Protein AF-0000000085016293 (afdb_homodimer)

Organism: Streptococcus sanguinis (strain SK36) (NCBI:txid388919)

Foldseek 3Di:
DKDFDDLVCLVVVQVQCCQFVVDNDDSVVSSVVVVVVVPDPFKTKMFDDDPRHTFWIWIWGWDDDDPDFIAIETPDTTGHPVCPPVCRSVVRVVVVVVVCVVVPHDYYDYDDDPPPVVVVVVCVVSPDDDDDDDDDDDDDD/DKDFDDLVCLVVVQVQCCQFVVDNDDSVVSSVVVVVVVPDPFKTKMFDDDPRHTFWIWIWGWDDDDPDFIAIETDDTTGHPVCPPVCPSVVRVVVVVVVCVVVPHDYYDYDDDPPPVVVVVVCVVSPDDDDDDDDDDDDDD

Solvent-accessible surface area (backbone atoms only — not comparable to full-atom values): 15203 Å² total; per-residue (Å²): 90,76,44,73,63,52,76,86,45,32,63,49,51,36,49,42,33,33,75,63,71,67,30,84,43,53,63,66,57,26,38,54,43,47,54,58,46,70,74,39,88,52,50,48,47,37,30,34,35,56,98,90,36,66,46,29,40,35,32,30,31,67,39,78,56,68,52,53,81,43,26,29,33,50,76,46,76,39,53,42,77,94,55,55,94,70,53,55,68,58,52,48,52,52,51,50,47,55,53,38,48,76,71,65,32,51,29,37,38,36,73,38,56,66,83,43,57,69,59,52,51,51,42,48,71,74,63,30,44,77,52,76,42,29,38,29,36,38,37,74,107,90,77,44,74,63,51,77,85,45,32,63,50,51,35,49,41,33,32,76,62,72,68,30,85,44,53,62,69,58,25,38,54,43,47,54,57,46,71,73,39,89,52,50,50,47,37,29,33,35,56,96,90,35,68,47,29,38,35,33,31,31,65,39,78,56,69,51,54,83,42,26,30,34,50,76,46,75,39,53,42,76,93,55,54,94,68,55,55,69,57,51,49,53,51,51,50,47,53,54,37,47,76,73,66,32,50,30,36,38,36,74,38,57,66,84,44,57,69,60,51,54,49,40,48,72,75,63,32,44,78,51,75,42,30,37,31,35,38,38,73,106

Sequence (282 aa):
MIRKVKLRDAVAIQRLNAECLGYDFDREATEAQLKRLLESDQHLILVVEEDGQVIGYAHAVSYDCLYFPSLLNLLALAVAQDFQGQGHGRALMQALREEGKAAGYTGIRINSGISRSAAHEFYRCLGCSEKADQKRFYWGFMIRKVKLRDAVAIQRLNAECLGYDFDREATEAQLKRLLESDQHLILVVEEDGQVIGYAHAVSYDCLYFPSLLNLLALAVAQDFQGQGHGRALMQALREEGKAAGYTGIRINSGISRSAAHEFYRCLGCSEKADQKRFYWGF

Secondary structure (DSSP, 8-state):
-EEE--GGGHHHHHHHIIIII-----HHHHHHHHHHHHT-SSEEEEEEEETTEEEEEEEEEEE--SSS--EEEEEEEEE-GGGTTSSHHHHHHHHHHHHHHHTT--EEEEEEETT-HHHHHHHHHHTPEEEEEEEEEEEE-/-EEE--GGGHHHHHHHIIIII-----HHHHHHHHHHHTT-SSEEEEEEEETTEEEEEEEEEEE--SSS--EEEEEEEEE-GGGTTSSHHHHHHHHHHHHHHHTT--EEEEEEETT-HHHHHHHHHHTPEEEEEEEEEEEE-

InterPro domains:
  IPR000182 GNAT domain [PF00583] (12-127)
  IPR000182 GNAT domain [PS51186] (1-141)
  IPR016181 Acyl-CoA N-acyltransferase [SSF55729] (1-139)
  IPR050832 Bacterial Acetyltransferase [PTHR43877] (27-131)

pLDDT: mean 97.12, std 2.01, range [87.44, 98.94]

Structure (mmCIF, N/CA/C/O backbone):
data_AF-0000000085016293-model_v1
#
loop_
_entity.id
_entity.type
_entity.pdbx_description
1 polymer 'N-acetyltransferase domain-containing protein'
#
loop_
_atom_site.group_PDB
_atom_site.id
_atom_site.type_symbol
_atom_site.label_atom_id
_atom_site.label_alt_id
_atom_site.label_comp_id
_atom_site.label_asym_id
_atom_site.label_entity_id
_atom_site.label_seq_id
_atom_site.pdbx_PDB_ins_code
_atom_site.Cartn_x
_atom_site.Cartn_y
_atom_site.Cartn_z
_atom_site.occupancy
_atom_site.B_iso_or_equiv
_atom_site.auth_seq_id
_atom_site.auth_comp_id
_atom_site.auth_asym_id
_atom_site.auth_atom_id
_atom_site.pdbx_PDB_model_num
ATOM 1 N N . MET A 1 1 ? 8.344 23.188 13.164 1 95.62 1 MET A N 1
ATOM 2 C CA . MET A 1 1 ? 9.18 22.062 13.578 1 95.62 1 MET A CA 1
ATOM 3 C C . MET A 1 1 ? 8.578 20.734 13.094 1 95.62 1 MET A C 1
ATOM 5 O O . MET A 1 1 ? 7.367 20.547 13.164 1 95.62 1 MET A O 1
ATOM 9 N N . ILE A 1 2 ? 9.391 19.812 12.547 1 98.56 2 ILE A N 1
ATOM 10 C CA . ILE A 1 2 ? 8.953 18.484 12.133 1 98.56 2 ILE A CA 1
ATOM 11 C C . ILE A 1 2 ? 9.43 17.438 13.156 1 98.56 2 ILE A C 1
ATOM 13 O O . ILE A 1 2 ? 10.578 17.469 13.594 1 98.56 2 ILE A O 1
ATOM 17 N N . ARG A 1 3 ? 8.578 16.609 13.539 1 98.5 3 ARG A N 1
ATOM 18 C CA . ARG A 1 3 ? 8.883 15.562 14.508 1 98.5 3 ARG A CA 1
ATOM 19 C C . ARG A 1 3 ? 8.023 14.32 14.266 1 98.5 3 ARG A C 1
ATOM 21 O O . ARG A 1 3 ? 7.059 14.367 13.5 1 98.5 3 ARG A O 1
ATOM 28 N N . LYS A 1 4 ? 8.391 13.211 14.977 1 98.31 4 LYS A N 1
ATOM 29 C CA . LYS A 1 4 ? 7.559 12.016 14.945 1 98.31 4 LYS A CA 1
ATOM 30 C C . LYS A 1 4 ? 6.227 12.258 15.648 1 98.31 4 LYS A C 1
ATOM 32 O O . LYS A 1 4 ? 6.168 12.984 16.641 1 98.31 4 LYS A O 1
ATOM 37 N N . VAL A 1 5 ? 5.219 11.672 15.188 1 98.81 5 VAL A N 1
ATOM 38 C CA . VAL A 1 5 ? 3.869 11.781 15.734 1 98.81 5 VAL A CA 1
ATOM 39 C C . VAL A 1 5 ? 3.834 11.188 17.141 1 98.81 5 VAL A C 1
ATOM 41 O O . VAL A 1 5 ? 4.633 10.312 17.484 1 98.81 5 VAL A O 1
ATOM 44 N N . LYS A 1 6 ? 2.996 11.742 17.969 1 98.25 6 LYS A N 1
ATOM 45 C CA . LYS A 1 6 ? 2.674 11.211 19.281 1 98.25 6 LYS A CA 1
ATOM 46 C C . LYS A 1 6 ? 1.176 10.953 19.422 1 98.25 6 LYS A C 1
ATOM 48 O O . LYS A 1 6 ? 0.375 11.5 18.672 1 98.25 6 LYS A O 1
ATOM 53 N N . LEU A 1 7 ? 0.877 10.109 20.422 1 98.25 7 LEU A N 1
ATOM 54 C CA . LEU A 1 7 ? -0.527 9.758 20.594 1 98.25 7 LEU A CA 1
ATOM 55 C C . LEU A 1 7 ? -1.374 11 20.828 1 98.25 7 LEU A C 1
ATOM 57 O O . LEU A 1 7 ? -2.51 11.078 20.359 1 98.25 7 LEU A O 1
ATOM 61 N N . ARG A 1 8 ? -0.847 11.977 21.422 1 97.75 8 ARG A N 1
ATOM 62 C CA . ARG A 1 8 ? -1.585 13.195 21.734 1 97.75 8 ARG A CA 1
ATOM 63 C C . ARG A 1 8 ? -1.942 13.953 20.469 1 97.75 8 ARG A C 1
ATOM 65 O O . ARG A 1 8 ? -2.764 14.875 20.5 1 97.75 8 ARG A O 1
ATOM 72 N N . ASP A 1 9 ? -1.343 13.641 19.344 1 98.5 9 ASP A N 1
ATOM 73 C CA . ASP A 1 9 ? -1.567 14.352 18.078 1 98.5 9 ASP A CA 1
ATOM 74 C C . ASP A 1 9 ? -2.799 13.805 17.359 1 98.5 9 ASP A C 1
ATOM 76 O O . ASP A 1 9 ? -3.197 14.336 16.312 1 98.5 9 ASP A O 1
ATOM 80 N N . ALA A 1 10 ? -3.467 12.773 17.953 1 98.25 10 ALA A N 1
ATOM 81 C CA . ALA A 1 10 ? -4.57 12.094 17.281 1 98.25 10 ALA A CA 1
ATOM 82 C C . ALA A 1 10 ? -5.691 13.07 16.938 1 98.25 10 ALA A C 1
ATOM 84 O O . ALA A 1 10 ? -6.273 12.992 15.852 1 98.25 10 ALA A O 1
ATOM 85 N N . VAL A 1 11 ? -5.922 13.977 17.781 1 97.62 11 VAL A N 1
ATOM 86 C CA . VAL A 1 11 ? -7.012 14.922 17.562 1 97.62 11 VAL A CA 1
ATOM 87 C C . VAL A 1 11 ? -6.691 15.812 16.359 1 97.62 11 VAL A C 1
ATOM 89 O O . VAL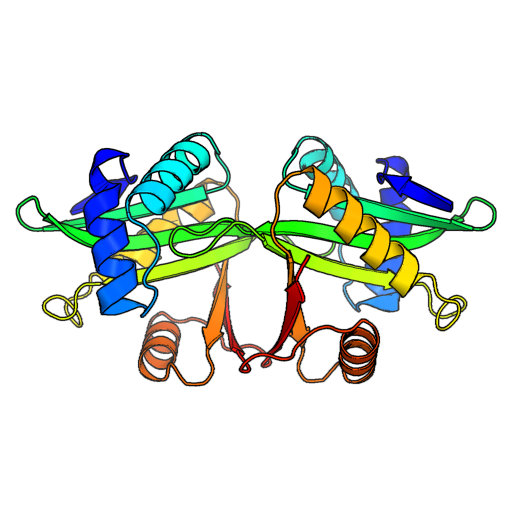 A 1 11 ? -7.551 16.047 15.508 1 97.62 11 VAL A O 1
ATOM 92 N N . ALA A 1 12 ? -5.516 16.328 16.312 1 98.19 12 ALA A N 1
ATOM 93 C CA . ALA A 1 12 ? -5.098 17.172 15.195 1 98.19 12 ALA A CA 1
ATOM 94 C C . ALA A 1 12 ? -5.105 16.391 13.883 1 98.19 12 ALA A C 1
ATOM 96 O O . ALA A 1 12 ? -5.508 16.906 12.844 1 98.19 12 ALA A O 1
ATOM 97 N N . ILE A 1 13 ? -4.672 15.125 13.922 1 98.44 13 ILE A N 1
ATOM 98 C CA . ILE A 1 13 ? -4.645 14.281 12.734 1 98.44 13 ILE A CA 1
ATOM 99 C C . ILE A 1 13 ? -6.066 14.047 12.234 1 98.44 13 ILE A C 1
ATOM 101 O O . ILE A 1 13 ? -6.332 14.164 11.031 1 98.44 13 ILE A O 1
ATOM 105 N N . GLN A 1 14 ? -6.977 13.742 13.188 1 98.25 14 GLN A N 1
ATOM 106 C CA . GLN A 1 14 ? -8.375 13.555 12.805 1 98.25 14 GLN A CA 1
ATOM 107 C C . GLN A 1 14 ? -8.938 14.805 12.141 1 98.25 14 GLN A C 1
ATOM 109 O O . GLN A 1 14 ? -9.641 14.711 11.125 1 98.25 14 GLN A O 1
ATOM 114 N N . ARG A 1 15 ? -8.656 15.93 12.664 1 97.38 15 ARG A N 1
ATOM 115 C CA . ARG A 1 15 ? -9.117 17.203 12.109 1 97.38 15 ARG A CA 1
ATOM 116 C C . ARG A 1 15 ? -8.547 17.422 10.711 1 97.38 15 ARG A C 1
ATOM 118 O O . ARG A 1 15 ? -9.273 17.781 9.789 1 97.38 15 ARG A O 1
ATOM 125 N N . LEU A 1 16 ? -7.262 17.219 10.531 1 98.12 16 LEU A N 1
ATOM 126 C CA . LEU A 1 16 ? -6.602 17.391 9.242 1 98.12 16 LEU A CA 1
ATOM 127 C C . LEU A 1 16 ? -7.191 16.438 8.203 1 98.12 16 LEU A C 1
ATOM 129 O O . LEU A 1 16 ? -7.398 16.828 7.051 1 98.12 16 LEU A O 1
ATOM 133 N N . ASN A 1 17 ? -7.418 15.141 8.625 1 97.81 17 ASN A N 1
ATOM 134 C CA . ASN A 1 17 ? -8.031 14.18 7.711 1 97.81 17 ASN A CA 1
ATOM 135 C C . ASN A 1 17 ? -9.406 14.648 7.25 1 97.81 17 ASN A C 1
ATOM 137 O O . ASN A 1 17 ? -9.734 14.547 6.066 1 97.81 17 ASN A O 1
ATOM 141 N N . ALA A 1 18 ? -10.195 15.203 8.133 1 96.56 18 ALA A N 1
ATOM 142 C CA . ALA A 1 18 ? -11.547 15.656 7.812 1 96.56 18 ALA A CA 1
ATOM 143 C C . ALA A 1 18 ? -11.516 16.906 6.938 1 96.56 18 ALA A C 1
ATOM 145 O O . ALA A 1 18 ? -12.18 16.969 5.898 1 96.56 18 ALA A O 1
ATOM 146 N N . GLU A 1 19 ? -10.719 17.859 7.258 1 95.69 19 GLU A N 1
ATOM 147 C CA . GLU A 1 19 ? -10.742 19.172 6.637 1 95.69 19 GLU A CA 1
ATOM 148 C C . GLU A 1 19 ? -9.945 19.188 5.336 1 95.69 19 GLU A C 1
ATOM 150 O O . GLU A 1 19 ? -10.305 19.891 4.391 1 95.69 19 GLU A O 1
ATOM 155 N N . CYS A 1 20 ? -8.836 18.453 5.305 1 95.44 20 CYS A N 1
ATOM 156 C CA . CYS A 1 20 ? -7.898 18.562 4.191 1 95.44 20 CYS A CA 1
ATOM 157 C C . CYS A 1 20 ? -8.055 17.406 3.219 1 95.44 20 CYS A C 1
ATOM 159 O O . CYS A 1 20 ? -7.848 17.562 2.016 1 95.44 20 CYS A O 1
ATOM 161 N N . LEU A 1 21 ? -8.422 16.203 3.73 1 94.19 21 LEU A N 1
ATOM 162 C CA . LEU A 1 21 ? -8.461 15.023 2.873 1 94.19 21 LEU A CA 1
ATOM 163 C C . LEU A 1 21 ? -9.898 14.586 2.607 1 94.19 21 LEU A C 1
ATOM 165 O O . LEU A 1 21 ? -10.148 13.797 1.694 1 94.19 21 LEU A O 1
ATOM 169 N N . GLY A 1 22 ? -10.852 15.086 3.41 1 93.12 22 GLY A N 1
ATOM 170 C CA . GLY A 1 22 ? -12.258 14.828 3.174 1 93.12 22 GLY A CA 1
ATOM 171 C C . GLY A 1 22 ? -12.742 13.539 3.814 1 93.12 22 GLY A C 1
ATOM 172 O O . GLY A 1 22 ? -13.758 12.977 3.396 1 93.12 22 GLY A O 1
ATOM 173 N N . TYR A 1 23 ? -11.969 12.992 4.77 1 92.69 23 TYR A N 1
ATOM 174 C CA . TYR A 1 23 ? -12.352 11.773 5.465 1 92.69 23 TYR A CA 1
ATOM 175 C C . TYR A 1 23 ? -12.891 12.078 6.855 1 92.69 23 TYR A C 1
ATOM 177 O O . TYR A 1 23 ? -12.211 12.727 7.66 1 92.69 23 TYR A O 1
ATOM 185 N N . ASP A 1 24 ? -14.031 11.703 7.098 1 87.44 24 ASP A N 1
ATOM 186 C CA . ASP A 1 24 ? -14.633 11.922 8.414 1 87.44 24 ASP A CA 1
ATOM 187 C C . ASP A 1 24 ? -14.547 10.656 9.266 1 87.44 24 ASP A C 1
ATOM 189 O O . ASP A 1 24 ? -15.578 10.102 9.664 1 87.44 24 ASP A O 1
ATOM 193 N N . PHE A 1 25 ? -13.414 10.281 9.609 1 88.25 25 PHE A N 1
ATOM 194 C CA . PHE A 1 25 ? -13.133 9.117 10.438 1 88.25 25 PHE A CA 1
ATOM 195 C C . PHE A 1 25 ? -13.312 9.438 11.914 1 88.25 25 PHE A C 1
ATOM 197 O O . PHE A 1 25 ? -12.969 10.531 12.359 1 88.25 25 PHE A O 1
ATOM 204 N N . ASP A 1 26 ? -13.906 8.602 12.664 1 92.62 26 ASP A N 1
ATOM 205 C CA . ASP A 1 26 ? -14.188 8.758 14.094 1 92.62 26 ASP A CA 1
ATOM 206 C C . ASP A 1 26 ? -12.914 9.055 14.875 1 92.62 26 ASP A C 1
ATOM 208 O O . ASP A 1 26 ? -11.875 8.43 14.641 1 92.62 26 ASP A O 1
ATOM 212 N N . ARG A 1 27 ? -13.078 10.016 15.789 1 94.56 27 ARG A N 1
ATOM 213 C CA . ARG A 1 27 ? -11.922 10.438 16.578 1 94.56 27 ARG A CA 1
ATOM 214 C C . ARG A 1 27 ? -11.375 9.273 17.406 1 94.56 27 ARG A C 1
ATOM 216 O O . ARG A 1 27 ? -10.156 9.094 17.484 1 94.56 27 ARG A O 1
ATOM 223 N N . GLU A 1 28 ? -12.211 8.562 18.016 1 96.56 28 GLU A N 1
ATOM 224 C CA . GLU A 1 28 ? -11.781 7.418 18.828 1 96.56 28 GLU A CA 1
ATOM 225 C C . GLU A 1 28 ? -11.117 6.355 17.953 1 96.56 28 GLU A C 1
ATOM 227 O O . GLU A 1 28 ? -10.133 5.734 18.375 1 96.56 28 GLU A O 1
ATOM 232 N N . ALA A 1 29 ? -11.625 6.133 16.812 1 96.19 29 ALA A N 1
ATOM 233 C CA . ALA A 1 29 ? -11.047 5.164 15.891 1 96.19 29 ALA A CA 1
ATOM 234 C C . ALA A 1 29 ? -9.664 5.617 15.422 1 96.19 29 ALA A C 1
ATOM 236 O O . ALA A 1 29 ? -8.742 4.809 15.328 1 96.19 29 ALA A O 1
ATOM 237 N N . THR A 1 30 ? -9.562 6.961 15.164 1 97.88 30 THR A N 1
ATOM 238 C 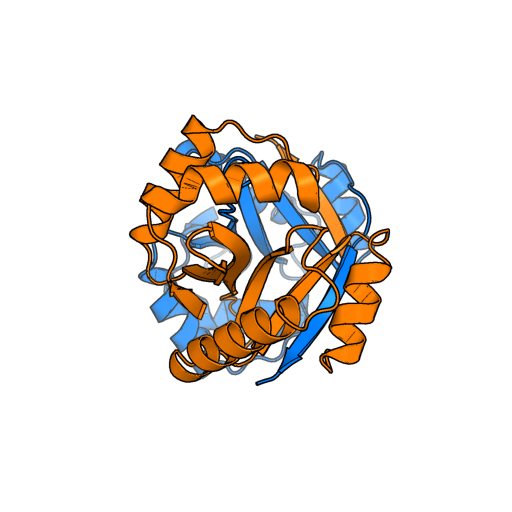CA . THR A 1 30 ? -8.273 7.516 14.773 1 97.88 30 THR A CA 1
ATOM 239 C C . THR A 1 30 ? -7.238 7.305 15.875 1 97.88 30 THR A C 1
ATOM 241 O O . THR A 1 30 ? -6.113 6.879 15.602 1 97.88 30 THR A O 1
ATOM 244 N N . GLU A 1 31 ? -7.629 7.582 17.094 1 97.94 31 GLU A N 1
ATOM 245 C CA . GLU A 1 31 ? -6.715 7.426 18.219 1 97.94 31 GLU A CA 1
ATOM 246 C C . GLU A 1 31 ? -6.316 5.965 18.406 1 97.94 31 GLU A C 1
ATOM 248 O O . GLU A 1 31 ? -5.145 5.66 18.641 1 97.94 31 GLU A O 1
ATOM 253 N N . ALA A 1 32 ? -7.266 5.078 18.312 1 97.62 32 ALA A N 1
ATOM 254 C CA . ALA A 1 32 ? -6.992 3.648 18.469 1 97.62 32 ALA A CA 1
ATOM 255 C C . ALA A 1 32 ? -6.047 3.152 17.375 1 97.62 32 ALA A C 1
ATOM 257 O O . ALA A 1 32 ? -5.121 2.385 17.656 1 97.62 32 ALA A O 1
ATOM 258 N N . GLN A 1 33 ? -6.285 3.6 16.203 1 97.81 33 GLN A N 1
ATOM 259 C CA . GLN A 1 33 ? -5.426 3.205 15.102 1 97.81 33 GLN A CA 1
ATOM 260 C C . GLN A 1 33 ? -4.016 3.756 15.273 1 97.81 33 GLN A C 1
ATOM 262 O O . GLN A 1 33 ? -3.033 3.041 15.055 1 97.81 33 GLN A O 1
ATOM 267 N N . LEU A 1 34 ? -3.924 5.031 15.648 1 98.62 34 LEU A N 1
ATOM 268 C CA . LEU A 1 34 ? -2.613 5.637 15.867 1 98.62 34 LEU A CA 1
ATOM 269 C C . LEU A 1 34 ? -1.827 4.875 16.922 1 98.62 34 LEU A C 1
ATOM 271 O O . LEU A 1 34 ? -0.63 4.625 16.75 1 98.62 34 LEU A O 1
ATOM 275 N N . LYS A 1 35 ? -2.477 4.508 17.984 1 98.12 35 LYS A N 1
ATOM 276 C CA . LYS A 1 35 ? -1.838 3.734 19.047 1 98.12 35 LYS A CA 1
ATOM 277 C C . LYS A 1 35 ? -1.239 2.441 18.5 1 98.12 35 LYS A C 1
ATOM 279 O O . LYS A 1 35 ? -0.1 2.096 18.812 1 98.12 35 LYS A O 1
ATOM 284 N N . ARG A 1 36 ? -1.973 1.751 17.719 1 96.81 36 ARG A N 1
ATOM 285 C CA . ARG A 1 36 ? -1.513 0.5 17.109 1 96.81 36 ARG A CA 1
ATOM 286 C C . ARG A 1 36 ? -0.338 0.741 16.172 1 96.81 36 ARG A C 1
ATOM 288 O O . ARG A 1 36 ? 0.649 0.004 16.203 1 96.81 36 ARG A O 1
ATOM 295 N N . LEU A 1 37 ? -0.415 1.797 15.359 1 97.75 37 LEU A N 1
ATOM 296 C CA . LEU A 1 37 ? 0.603 2.07 14.352 1 97.75 37 LEU A CA 1
ATOM 297 C C . LEU A 1 37 ? 1.914 2.496 15 1 97.75 37 LEU A C 1
ATOM 299 O O . LEU A 1 37 ? 2.992 2.244 14.461 1 97.75 37 LEU A O 1
ATOM 303 N N . LEU A 1 38 ? 1.797 3.137 16.141 1 97.5 38 LEU A N 1
ATOM 304 C CA . LEU A 1 38 ? 2.984 3.596 16.859 1 97.5 38 LEU A CA 1
ATOM 305 C C . LEU A 1 38 ? 3.803 2.416 17.359 1 97.5 38 LEU A C 1
ATOM 307 O O . LEU A 1 38 ? 4.984 2.564 17.672 1 97.5 38 LEU A O 1
ATOM 311 N N . GLU A 1 39 ? 3.203 1.254 17.422 1 94.56 39 GLU A N 1
ATOM 312 C CA . GLU A 1 39 ? 3.891 0.043 17.859 1 94.56 39 GLU A CA 1
ATOM 313 C C . GLU A 1 39 ? 4.617 -0.632 16.703 1 94.56 39 GLU A C 1
ATOM 315 O O . GLU A 1 39 ? 5.363 -1.594 16.906 1 94.56 39 GLU A O 1
ATOM 320 N N . SER A 1 40 ? 4.414 -0.169 15.57 1 92 40 SER A N 1
ATOM 321 C CA . SER A 1 40 ? 4.996 -0.758 14.367 1 92 40 SER A CA 1
ATOM 322 C C . SER A 1 40 ? 6.211 0.032 13.891 1 92 40 SER A C 1
ATOM 324 O O . SER A 1 40 ? 6.203 1.265 13.922 1 92 40 SER A O 1
ATOM 326 N N . ASP A 1 41 ? 7.234 -0.646 13.406 1 91 41 ASP A N 1
ATOM 327 C CA . ASP A 1 41 ? 8.406 0.023 12.852 1 91 41 ASP A CA 1
ATOM 328 C C . ASP A 1 41 ? 8.273 0.21 11.344 1 91 41 ASP A C 1
ATOM 330 O O . ASP A 1 41 ? 9.188 0.724 10.695 1 91 41 ASP A O 1
ATOM 334 N N . GLN A 1 42 ? 7.152 -0.12 10.82 1 94.56 42 GLN A N 1
ATOM 335 C CA . GLN A 1 42 ? 6.965 -0.083 9.375 1 94.56 42 GLN A CA 1
ATOM 336 C C . GLN A 1 42 ? 6.305 1.221 8.938 1 94.56 42 GLN A C 1
ATOM 338 O O . GLN A 1 42 ? 6.27 1.537 7.75 1 94.56 42 GLN A O 1
ATOM 343 N N . HIS A 1 43 ? 5.738 1.903 9.938 1 97.88 43 HIS A N 1
ATOM 344 C CA . HIS A 1 43 ? 5.066 3.168 9.664 1 97.88 43 HIS A CA 1
ATOM 345 C C . HIS A 1 43 ? 5.953 4.355 10.023 1 97.88 43 HIS A C 1
ATOM 347 O O . HIS A 1 43 ? 6.59 4.359 11.086 1 97.88 43 HIS A O 1
ATOM 353 N N . LEU A 1 44 ? 6.098 5.281 9.125 1 98.38 44 LEU A N 1
ATOM 354 C CA . LEU A 1 44 ? 6.699 6.59 9.367 1 98.38 44 LEU A CA 1
ATOM 355 C C . LEU A 1 44 ? 5.637 7.684 9.367 1 98.38 44 LEU A C 1
ATOM 357 O O . LEU A 1 44 ? 5.043 7.977 8.328 1 98.38 44 LEU A O 1
ATOM 361 N N . ILE A 1 45 ? 5.34 8.203 10.523 1 98.81 45 ILE A N 1
ATOM 362 C CA . ILE A 1 45 ? 4.348 9.258 10.672 1 98.81 45 ILE A CA 1
ATOM 363 C C . ILE A 1 45 ? 4.996 10.5 11.281 1 98.81 45 ILE A C 1
ATOM 365 O O . ILE A 1 45 ? 5.461 10.461 12.422 1 98.81 45 ILE A O 1
ATOM 369 N N . LEU A 1 46 ? 5.039 11.539 10.477 1 98.88 46 LEU A N 1
ATOM 370 C CA . LEU A 1 46 ? 5.648 12.797 10.883 1 98.88 46 LEU A CA 1
ATOM 371 C C . LEU A 1 46 ? 4.609 13.914 10.938 1 98.88 46 LEU A C 1
ATOM 373 O O . LEU A 1 46 ? 3.672 13.93 10.133 1 98.88 46 LEU A O 1
ATOM 377 N N . VAL A 1 47 ? 4.785 14.828 11.906 1 98.94 47 VAL A N 1
ATOM 378 C CA . VAL A 1 47 ? 3.928 16 11.984 1 98.94 47 VAL A CA 1
ATOM 379 C C . VAL A 1 47 ? 4.781 17.266 11.906 1 98.94 47 VAL A C 1
ATOM 381 O O . VAL A 1 47 ? 5.973 17.25 12.211 1 98.94 47 VAL A O 1
ATOM 384 N N . VAL A 1 48 ? 4.227 18.312 11.367 1 98.88 48 VAL A N 1
ATOM 385 C CA . VAL A 1 48 ? 4.805 19.641 11.43 1 98.88 48 VAL A CA 1
ATOM 386 C C . VAL A 1 48 ? 3.986 20.516 12.383 1 98.88 48 VAL A C 1
ATOM 388 O O . VAL A 1 48 ? 2.758 20.578 12.281 1 98.88 48 VAL A O 1
ATOM 391 N N . GLU A 1 49 ? 4.707 21.047 13.289 1 98.31 49 GLU A N 1
ATOM 392 C CA . GLU A 1 49 ? 4.09 21.859 14.336 1 98.31 49 GLU A CA 1
ATOM 393 C C . GLU A 1 49 ? 4.516 23.328 14.211 1 98.31 49 GLU A C 1
ATOM 395 O O . GLU A 1 49 ? 5.68 23.625 13.938 1 98.31 49 GLU A O 1
ATOM 400 N N . GLU A 1 50 ? 3.59 24.188 14.289 1 96.94 50 GLU A N 1
ATOM 401 C CA . GLU A 1 50 ? 3.805 25.625 14.375 1 96.94 50 GLU A CA 1
ATOM 402 C C . GLU A 1 50 ? 3.064 26.219 15.578 1 96.94 50 GLU A C 1
ATOM 404 O O . GLU A 1 50 ? 1.857 26.016 15.727 1 96.94 50 GLU A O 1
ATOM 409 N N . ASP A 1 51 ? 3.811 27 16.453 1 94.62 51 ASP A N 1
ATOM 410 C CA . ASP A 1 51 ? 3.256 27.656 17.625 1 94.62 51 ASP A CA 1
ATOM 411 C C . ASP A 1 51 ? 2.492 26.672 18.5 1 94.62 51 ASP A C 1
ATOM 413 O O . ASP A 1 51 ? 1.363 26.938 18.922 1 94.62 51 ASP A O 1
ATOM 417 N N . GLY A 1 52 ? 2.969 25.438 18.578 1 94.38 52 GLY A N 1
ATOM 418 C CA . GLY A 1 52 ? 2.43 24.422 19.469 1 94.38 52 GLY A CA 1
ATOM 419 C C . GLY A 1 52 ? 1.27 23.656 18.859 1 94.38 52 GLY A C 1
ATOM 420 O O . GLY A 1 52 ? 0.703 22.766 19.516 1 94.38 52 GLY A O 1
ATOM 421 N N . GLN A 1 53 ? 0.93 23.984 17.672 1 96.94 53 GLN A N 1
ATOM 422 C CA . GLN A 1 53 ? -0.185 23.312 17 1 96.94 53 GLN A CA 1
ATOM 423 C C . GLN A 1 53 ? 0.302 22.469 15.828 1 96.94 53 GLN A C 1
ATOM 425 O O . GLN A 1 53 ? 1.116 22.922 15.023 1 96.94 53 GLN A O 1
ATOM 430 N N . VAL A 1 54 ? -0.183 21.25 15.773 1 98.75 54 VAL A N 1
ATOM 431 C CA . VAL A 1 54 ? 0.087 20.438 14.594 1 98.75 54 VAL A CA 1
ATOM 432 C C . VAL A 1 54 ? -0.723 20.953 13.414 1 98.75 54 VAL A C 1
ATOM 434 O O . VAL A 1 54 ? -1.955 20.969 13.453 1 98.75 54 VAL A O 1
ATOM 437 N N . ILE A 1 55 ? -0.025 21.375 12.367 1 98.81 55 ILE A N 1
ATOM 438 C CA . ILE A 1 55 ? -0.708 22.031 11.258 1 98.81 55 ILE A CA 1
ATOM 439 C C . ILE A 1 55 ? -0.619 21.156 10.008 1 98.81 55 ILE A C 1
ATOM 441 O O . ILE A 1 55 ? -1.168 21.5 8.961 1 98.81 55 ILE A O 1
ATOM 445 N N . GLY A 1 56 ? 0.09 20.016 10.047 1 98.94 56 GLY A N 1
ATOM 446 C CA . GLY A 1 56 ? 0.221 19.078 8.938 1 98.94 56 GLY A CA 1
ATOM 447 C C . GLY A 1 56 ? 0.867 17.766 9.336 1 98.94 56 GLY A C 1
ATOM 448 O O . GLY A 1 56 ? 1.446 17.656 10.414 1 98.94 56 GLY A O 1
ATOM 449 N N . TYR A 1 57 ? 0.697 16.766 8.5 1 98.94 57 TYR A N 1
ATOM 450 C CA . TYR A 1 57 ? 1.364 15.492 8.758 1 98.94 57 TYR A CA 1
ATOM 451 C C . TYR A 1 57 ? 1.561 14.719 7.461 1 98.94 57 TYR A C 1
ATOM 453 O O . TYR A 1 57 ? 0.936 15.023 6.441 1 98.94 57 TYR A O 1
ATOM 461 N N . ALA A 1 58 ? 2.457 13.836 7.453 1 98.94 58 ALA A N 1
ATOM 462 C CA . ALA A 1 58 ? 2.713 12.844 6.41 1 98.94 58 ALA A CA 1
ATOM 463 C C . ALA A 1 58 ? 2.809 11.445 6.996 1 98.94 58 ALA A C 1
ATOM 465 O O . ALA A 1 58 ? 3.387 11.25 8.07 1 98.94 58 ALA A O 1
ATOM 466 N N . HIS A 1 59 ? 2.18 10.531 6.387 1 98.88 59 HIS A N 1
ATOM 467 C CA . HIS A 1 59 ? 2.166 9.133 6.789 1 98.88 59 HIS A CA 1
ATOM 468 C C . HIS A 1 59 ? 2.586 8.219 5.641 1 98.88 59 HIS A C 1
ATOM 470 O O . HIS A 1 59 ? 1.921 8.18 4.602 1 98.88 59 HIS A O 1
ATOM 476 N N . ALA A 1 60 ? 3.686 7.547 5.785 1 98.75 60 ALA A N 1
ATOM 477 C CA . ALA A 1 60 ? 4.152 6.547 4.828 1 98.75 60 ALA A CA 1
ATOM 478 C C . ALA A 1 60 ? 4.355 5.195 5.508 1 98.75 60 ALA A C 1
ATOM 480 O O . ALA A 1 60 ? 4.629 5.129 6.707 1 98.75 60 ALA A O 1
ATOM 481 N N . VAL A 1 61 ? 4.16 4.18 4.773 1 98.31 61 VAL A N 1
ATOM 482 C CA . VAL A 1 61 ? 4.344 2.822 5.273 1 98.31 61 VAL A CA 1
ATOM 483 C C . VAL A 1 61 ? 5.203 2.021 4.297 1 98.31 61 VAL A C 1
ATOM 485 O O . VAL A 1 61 ? 5.273 2.348 3.109 1 98.31 61 VAL A O 1
ATOM 488 N N . SER A 1 62 ? 5.848 1.005 4.848 1 97.38 62 SER A N 1
ATOM 489 C CA . SER A 1 62 ? 6.664 0.134 4.008 1 97.38 62 SER A CA 1
ATOM 490 C C . SER A 1 62 ? 5.836 -0.489 2.889 1 97.38 62 SER A C 1
ATOM 492 O O . SER A 1 62 ? 4.695 -0.902 3.109 1 97.38 62 SER A O 1
ATOM 494 N N . TYR A 1 63 ? 6.32 -0.46 1.738 1 97.69 63 TYR A N 1
ATOM 495 C CA . TYR A 1 63 ? 5.848 -1.181 0.562 1 97.69 63 TYR A CA 1
ATOM 496 C C . TYR A 1 63 ? 6.84 -2.256 0.142 1 97.69 63 TYR A C 1
ATOM 498 O 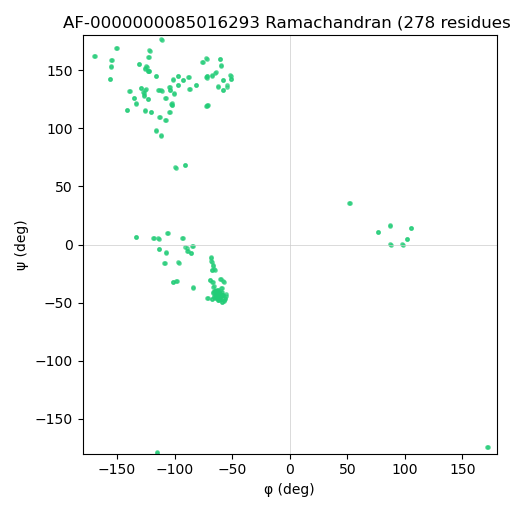O . TYR A 1 63 ? 7.766 -1.988 -0.628 1 97.69 63 TYR A O 1
ATOM 506 N N . ASP A 1 64 ? 6.605 -3.436 0.636 1 97.62 64 ASP A N 1
ATOM 507 C CA . ASP A 1 64 ? 7.5 -4.57 0.42 1 97.62 64 ASP A CA 1
ATOM 508 C C . ASP A 1 64 ? 6.832 -5.637 -0.443 1 97.62 64 ASP A C 1
ATOM 510 O O . ASP A 1 64 ? 5.883 -6.293 -0.005 1 97.62 64 ASP A O 1
ATOM 514 N N . CYS A 1 65 ? 7.309 -5.754 -1.623 1 97.38 65 CYS A N 1
ATOM 515 C CA . CYS A 1 65 ? 6.828 -6.793 -2.525 1 97.38 65 CYS A CA 1
ATOM 516 C C . CYS A 1 65 ? 7.938 -7.785 -2.855 1 97.38 65 CYS A C 1
ATOM 518 O O . CYS A 1 65 ? 9.039 -7.699 -2.301 1 97.38 65 CYS A O 1
ATOM 520 N N . LEU A 1 66 ? 7.66 -8.711 -3.654 1 98.12 66 LEU A N 1
ATOM 521 C CA . LEU A 1 66 ? 8.625 -9.766 -3.938 1 98.12 66 LEU A CA 1
ATOM 522 C C . LEU A 1 66 ? 9.227 -9.594 -5.328 1 98.12 66 LEU A C 1
ATOM 524 O O . LEU A 1 66 ? 9.898 -10.492 -5.836 1 98.12 66 LEU A O 1
ATOM 528 N N . TYR A 1 67 ? 8.977 -8.469 -5.965 1 96.81 67 TYR A N 1
ATOM 529 C CA . TYR A 1 67 ? 9.422 -8.312 -7.348 1 96.81 67 TYR A CA 1
ATOM 530 C C . TYR A 1 67 ? 10.094 -6.965 -7.559 1 96.81 67 TYR A C 1
ATOM 532 O O . TYR A 1 67 ? 10.352 -6.562 -8.695 1 96.81 67 TYR A O 1
ATOM 540 N N . PHE A 1 68 ? 10.32 -6.184 -6.477 1 94.94 68 PHE A N 1
ATOM 541 C CA . PHE A 1 68 ? 10.961 -4.875 -6.523 1 94.94 68 PHE A CA 1
ATOM 542 C C . PHE A 1 68 ? 11.609 -4.535 -5.188 1 94.94 68 PHE A C 1
ATOM 544 O O . PHE A 1 68 ? 11.203 -5.059 -4.145 1 94.94 68 PHE A O 1
ATOM 551 N N . PRO A 1 69 ? 12.688 -3.643 -5.27 1 95.81 69 PRO A N 1
ATOM 552 C CA . PRO A 1 69 ? 13.227 -3.184 -3.986 1 95.81 69 PRO A CA 1
ATOM 553 C C . PRO A 1 69 ? 12.188 -2.453 -3.137 1 95.81 69 PRO A C 1
ATOM 555 O O . PRO A 1 69 ? 11.266 -1.83 -3.678 1 95.81 69 PRO A O 1
ATOM 558 N N . SER A 1 70 ? 12.406 -2.488 -1.82 1 97.44 70 SER A N 1
ATOM 559 C CA . SER A 1 70 ? 11.445 -1.916 -0.88 1 97.44 70 SER A CA 1
ATOM 560 C C . SER A 1 70 ? 11.289 -0.415 -1.094 1 97.44 70 SER A C 1
ATOM 562 O O . SER A 1 70 ? 12.281 0.299 -1.267 1 97.44 70 SER A O 1
ATOM 564 N N . LEU A 1 71 ? 10.094 0.025 -1.073 1 98.19 71 LEU A N 1
ATOM 565 C CA . LEU A 1 71 ? 9.719 1.431 -1.161 1 98.19 71 LEU A CA 1
ATOM 566 C C . LEU A 1 71 ? 8.906 1.853 0.061 1 98.19 71 LEU A C 1
ATOM 568 O O . LEU A 1 71 ? 8.578 1.021 0.91 1 98.19 71 LEU A O 1
ATOM 572 N N . LEU A 1 72 ? 8.75 3.102 0.207 1 98.56 72 LEU A N 1
ATOM 573 C CA . LEU A 1 72 ? 7.672 3.633 1.036 1 98.56 72 LEU A CA 1
ATOM 574 C C . LEU A 1 72 ? 6.434 3.928 0.197 1 98.56 72 LEU A C 1
ATOM 576 O O . LEU A 1 72 ? 6.547 4.367 -0.95 1 98.56 72 LEU A O 1
ATOM 580 N N . ASN A 1 73 ? 5.309 3.666 0.73 1 98.69 73 ASN A N 1
ATOM 581 C CA . ASN A 1 73 ? 4.023 4.082 0.173 1 98.69 73 ASN A CA 1
ATOM 582 C C . ASN A 1 73 ? 3.428 5.254 0.949 1 98.69 73 ASN A C 1
ATOM 584 O O . ASN A 1 73 ? 3.172 5.141 2.15 1 98.69 73 ASN A O 1
ATOM 588 N N . LEU A 1 74 ? 3.332 6.406 0.29 1 98.81 74 LEU A N 1
ATOM 589 C CA . LEU A 1 74 ? 2.729 7.559 0.952 1 98.81 74 LEU A CA 1
ATOM 590 C C . LEU A 1 74 ? 1.223 7.367 1.108 1 98.81 74 LEU A C 1
ATOM 592 O O . LEU A 1 74 ? 0.503 7.234 0.116 1 98.81 74 LEU A O 1
ATOM 596 N N . LEU A 1 75 ? 0.729 7.375 2.338 1 98.31 75 LEU A N 1
ATOM 597 C CA . LEU A 1 75 ? -0.683 7.133 2.607 1 98.31 75 LEU A CA 1
ATOM 598 C C . LEU A 1 75 ? -1.436 8.445 2.793 1 98.31 75 LEU A C 1
ATOM 600 O O . LEU A 1 75 ? -2.635 8.523 2.521 1 98.31 75 LEU A O 1
ATOM 604 N N . ALA A 1 76 ? -0.731 9.414 3.307 1 98.38 76 ALA A N 1
ATOM 605 C CA . ALA A 1 76 ? -1.378 10.703 3.555 1 98.38 76 ALA A CA 1
ATOM 606 C C . ALA A 1 76 ? -0.355 11.836 3.584 1 98.38 76 ALA A C 1
ATOM 608 O O . ALA A 1 76 ? 0.757 11.656 4.09 1 98.38 76 ALA A O 1
ATOM 609 N N . LEU A 1 77 ? -0.706 12.914 3.088 1 98.62 77 LEU A N 1
ATOM 610 C CA . LEU A 1 77 ? -0.07 14.219 3.23 1 98.62 77 LEU A CA 1
ATOM 611 C C . LEU A 1 77 ? -1.115 15.32 3.344 1 98.62 77 LEU A C 1
ATOM 613 O O . LEU A 1 77 ? -1.914 15.523 2.426 1 98.62 77 LEU A O 1
ATOM 617 N N . ALA A 1 78 ? -1.117 15.945 4.461 1 98.31 78 ALA A N 1
ATOM 618 C CA . ALA A 1 78 ? -2.09 17 4.695 1 98.31 78 ALA A CA 1
ATOM 619 C C . ALA A 1 78 ? -1.452 18.188 5.422 1 98.31 78 ALA A C 1
ATOM 621 O O . ALA A 1 78 ? -0.674 18 6.359 1 98.31 78 ALA A O 1
ATOM 622 N N . VAL A 1 79 ? -1.683 19.344 4.941 1 98.56 79 VAL A N 1
ATOM 623 C CA . VAL A 1 79 ? -1.339 20.609 5.59 1 98.56 79 VAL A CA 1
ATOM 624 C C . VAL A 1 79 ? -2.576 21.5 5.676 1 98.56 79 VAL A C 1
ATOM 626 O O . VAL A 1 79 ? -3.295 21.672 4.688 1 98.56 79 VAL A O 1
ATOM 629 N N . ALA A 1 80 ? -2.83 22.016 6.84 1 98.5 80 ALA A N 1
ATOM 630 C CA . ALA A 1 80 ? -3.975 22.906 7.02 1 98.5 80 ALA A CA 1
ATOM 631 C C . ALA A 1 80 ? -3.982 24.016 5.973 1 98.5 80 ALA A C 1
ATOM 633 O O . ALA A 1 80 ? -2.932 24.578 5.637 1 98.5 80 ALA A O 1
ATOM 634 N N . GLN A 1 81 ? -5.156 24.375 5.512 1 97.12 81 GLN A N 1
ATOM 635 C CA . GLN A 1 81 ? -5.336 25.281 4.371 1 97.12 81 GLN A CA 1
ATOM 636 C C . GLN A 1 81 ? -4.609 26.594 4.594 1 97.12 81 GLN A C 1
ATOM 638 O O . GLN A 1 81 ? -3.906 27.078 3.703 1 97.12 81 GLN A O 1
ATOM 643 N 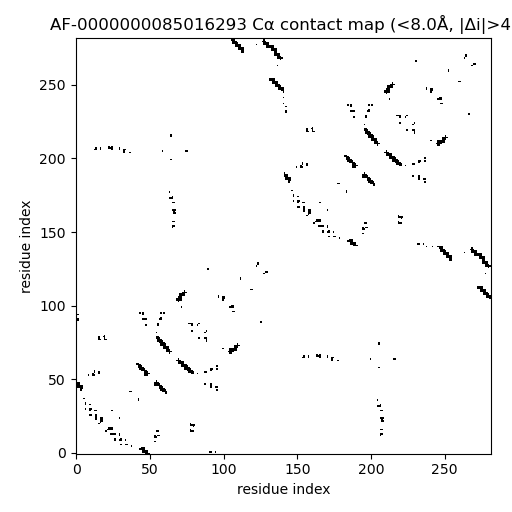N . ASP A 1 82 ? -4.699 27.156 5.746 1 96.88 82 ASP A N 1
ATOM 644 C CA . ASP A 1 82 ? -4.133 28.469 6.059 1 96.88 82 ASP A CA 1
ATOM 645 C C . ASP A 1 82 ? -2.605 28.406 6.047 1 96.88 82 ASP A C 1
ATOM 647 O O . ASP A 1 82 ? -1.945 29.453 6.039 1 96.88 82 ASP A O 1
ATOM 651 N N . PHE A 1 83 ? -2.062 27.266 5.988 1 97.69 83 PHE A N 1
ATOM 652 C CA . PHE A 1 83 ? -0.615 27.125 6.102 1 97.69 83 PHE A CA 1
ATOM 653 C C . PHE A 1 83 ? -0.03 26.516 4.828 1 97.69 83 PHE A C 1
ATOM 655 O O . PHE A 1 83 ? 1.152 26.172 4.785 1 97.69 83 PHE A O 1
ATOM 662 N N . GLN A 1 84 ? -0.834 26.328 3.818 1 96.56 84 GLN A N 1
ATOM 663 C CA . GLN A 1 84 ? -0.367 25.781 2.547 1 96.56 84 GLN A CA 1
ATOM 664 C C . GLN A 1 84 ? 0.396 26.828 1.746 1 96.56 84 GLN A C 1
ATOM 666 O O . GLN A 1 84 ? 0.278 28.031 2.014 1 96.56 84 GLN A O 1
ATOM 671 N N . GLY A 1 85 ? 1.215 26.344 0.867 1 95.69 85 GLY A N 1
ATOM 672 C CA . GLY A 1 85 ? 1.989 27.25 0.032 1 95.69 85 GLY A CA 1
ATOM 673 C C . GLY A 1 85 ? 3.162 27.875 0.761 1 95.69 85 GLY A C 1
ATOM 674 O O . GLY A 1 85 ? 3.744 28.859 0.287 1 95.69 85 GLY A O 1
ATOM 675 N N . GLN A 1 86 ? 3.453 27.375 1.913 1 97.31 86 GLN A N 1
ATOM 676 C CA . GLN A 1 86 ? 4.508 27.953 2.742 1 97.31 86 GLN A CA 1
ATOM 677 C C . GLN A 1 86 ? 5.676 26.984 2.895 1 97.31 86 GLN A C 1
ATOM 679 O O . GLN A 1 86 ? 6.578 27.203 3.705 1 97.31 86 GLN A O 1
ATOM 684 N N . GLY A 1 87 ? 5.648 25.828 2.209 1 97.88 87 GLY A N 1
ATOM 685 C CA . GLY A 1 87 ? 6.773 24.922 2.174 1 97.88 87 GLY A CA 1
ATOM 686 C C . GLY A 1 87 ? 6.637 23.766 3.156 1 97.88 87 GLY A C 1
ATOM 687 O O . GLY A 1 87 ? 7.496 22.875 3.205 1 97.88 87 GLY A O 1
ATOM 688 N N . HIS A 1 88 ? 5.562 23.688 3.93 1 98.5 88 HIS A N 1
ATOM 689 C CA . HIS A 1 88 ? 5.395 22.672 4.957 1 98.5 88 HIS A CA 1
ATOM 690 C C . HIS A 1 88 ? 5.266 21.281 4.336 1 98.5 88 HIS A C 1
ATOM 692 O O . HIS A 1 88 ? 5.832 20.312 4.844 1 98.5 88 HIS A O 1
ATOM 698 N N . GLY A 1 89 ? 4.508 21.219 3.225 1 98.5 89 GLY A N 1
ATOM 699 C CA . GLY A 1 89 ? 4.387 19.953 2.531 1 98.5 89 GLY A CA 1
ATOM 700 C C . GLY A 1 89 ? 5.719 19.406 2.037 1 98.5 89 GLY A C 1
ATOM 701 O O . GLY A 1 89 ? 6.023 18.234 2.227 1 98.5 89 GLY A O 1
ATOM 702 N N . ARG A 1 90 ? 6.496 20.281 1.488 1 98.56 90 ARG A N 1
ATOM 703 C CA . ARG A 1 90 ? 7.82 19.906 1.002 1 98.56 90 ARG A CA 1
ATOM 704 C C . ARG A 1 90 ? 8.719 19.453 2.148 1 98.56 90 ARG A C 1
ATOM 706 O O . ARG A 1 90 ? 9.445 18.469 2.02 1 98.56 90 ARG A O 1
ATOM 713 N N . ALA A 1 91 ? 8.641 20.172 3.203 1 98.75 91 ALA A N 1
ATOM 714 C CA . ALA A 1 91 ? 9.469 19.844 4.363 1 98.75 91 ALA A CA 1
ATOM 715 C C . ALA A 1 91 ? 9.102 18.469 4.914 1 98.75 91 ALA A C 1
ATOM 717 O O . ALA A 1 91 ? 9.984 17.688 5.273 1 98.75 91 ALA A O 1
ATOM 718 N N . LEU A 1 92 ? 7.84 18.156 5.012 1 98.88 92 LEU A N 1
ATOM 719 C CA . LEU A 1 92 ? 7.375 16.859 5.473 1 98.88 92 LEU A CA 1
ATOM 720 C C . LEU A 1 92 ? 7.867 15.75 4.547 1 98.88 92 LEU A C 1
ATOM 722 O O . LEU A 1 92 ? 8.391 14.734 5.016 1 98.88 92 LEU A O 1
ATOM 726 N N . MET A 1 93 ? 7.734 15.961 3.24 1 98.88 93 MET A N 1
ATOM 727 C CA . MET A 1 93 ? 8.156 14.969 2.26 1 98.88 93 MET A CA 1
ATOM 728 C C . MET A 1 93 ? 9.664 14.75 2.311 1 98.88 93 MET A C 1
ATOM 730 O O . MET A 1 93 ? 10.141 13.617 2.217 1 98.88 93 MET A O 1
ATOM 734 N N . GLN A 1 94 ? 10.414 15.82 2.475 1 98.75 94 GLN A N 1
ATOM 735 C CA . GLN A 1 94 ? 11.867 15.711 2.592 1 98.75 94 GLN A CA 1
ATOM 736 C C . GLN A 1 94 ? 12.258 14.93 3.842 1 98.75 94 GLN A C 1
ATOM 738 O O . GLN A 1 94 ? 13.195 14.125 3.811 1 98.75 94 GLN A O 1
ATOM 743 N N . ALA A 1 95 ? 11.578 15.18 4.898 1 98.81 95 ALA A N 1
ATOM 744 C CA . ALA A 1 95 ? 11.844 14.438 6.125 1 98.81 95 ALA A CA 1
ATOM 745 C C . ALA A 1 95 ? 11.547 12.953 5.941 1 98.81 95 ALA A C 1
ATOM 747 O O . ALA A 1 95 ? 12.312 12.102 6.402 1 98.81 95 ALA A O 1
ATOM 748 N N . LEU A 1 96 ? 10.438 12.594 5.262 1 98.75 96 LEU A N 1
ATOM 749 C CA . LEU A 1 96 ? 10.133 11.203 4.953 1 98.75 96 LEU A CA 1
ATOM 750 C C . LEU A 1 96 ? 11.25 10.57 4.125 1 98.75 96 LEU A C 1
ATOM 752 O O . LEU A 1 96 ? 11.641 9.43 4.367 1 98.75 96 LEU A O 1
ATOM 756 N N . ARG A 1 97 ? 11.688 11.328 3.184 1 98.56 97 ARG A N 1
ATOM 757 C CA . ARG A 1 97 ? 12.773 10.852 2.336 1 98.56 97 ARG A CA 1
ATOM 758 C C . ARG A 1 97 ? 14.016 10.523 3.164 1 98.56 97 ARG A C 1
ATOM 760 O O . ARG A 1 97 ? 14.617 9.461 3 1 98.56 97 ARG A O 1
ATOM 767 N N . GLU A 1 98 ? 14.414 11.398 3.988 1 98.56 98 GLU A N 1
ATOM 768 C CA . GLU A 1 98 ? 15.609 11.211 4.805 1 98.56 98 GLU A CA 1
ATOM 769 C C . GLU A 1 98 ? 15.469 9.992 5.719 1 98.56 98 GLU A C 1
ATOM 771 O O . GLU A 1 98 ? 16.375 9.164 5.797 1 98.56 98 GLU A O 1
ATOM 776 N N . GLU A 1 99 ? 14.352 9.898 6.359 1 98.06 99 GLU A N 1
ATOM 777 C CA . GLU A 1 99 ? 14.109 8.75 7.23 1 98.06 99 GLU A CA 1
ATOM 778 C C . GLU A 1 99 ? 14.07 7.453 6.434 1 98.06 99 GLU A C 1
ATOM 780 O O . GLU A 1 99 ? 14.594 6.43 6.871 1 98.06 99 GLU A O 1
ATOM 785 N N . GLY A 1 100 ? 13.336 7.473 5.293 1 98.12 100 GLY A N 1
ATOM 786 C CA . GLY A 1 100 ? 13.242 6.297 4.438 1 98.12 100 GLY A CA 1
ATOM 787 C C . GLY A 1 100 ? 14.594 5.828 3.928 1 98.12 100 GLY A C 1
ATOM 788 O O . GLY A 1 100 ? 14.891 4.633 3.963 1 98.12 100 GLY A O 1
ATOM 789 N N . LYS A 1 101 ? 15.375 6.805 3.529 1 98 101 LYS A N 1
ATOM 790 C CA . LYS A 1 101 ? 16.719 6.484 3.055 1 98 101 LYS A CA 1
ATOM 791 C C . LYS A 1 101 ? 17.547 5.832 4.156 1 98 101 LYS A C 1
ATOM 793 O O . LYS A 1 101 ? 18.219 4.824 3.918 1 98 101 LYS A O 1
ATOM 798 N N . ALA A 1 102 ? 17.5 6.41 5.273 1 97.81 102 ALA A N 1
ATOM 799 C CA . ALA A 1 102 ? 18.25 5.887 6.414 1 97.81 102 ALA A CA 1
ATOM 800 C C . ALA A 1 102 ? 17.797 4.469 6.754 1 97.81 102 ALA A C 1
ATOM 802 O O . ALA A 1 102 ? 18.594 3.662 7.238 1 97.81 102 ALA A O 1
ATOM 803 N N . ALA A 1 103 ? 16.547 4.156 6.488 1 96.69 103 ALA A N 1
ATOM 804 C CA . ALA A 1 103 ? 15.992 2.848 6.812 1 96.69 103 ALA A CA 1
ATOM 805 C C . ALA A 1 103 ? 16.203 1.859 5.672 1 96.69 103 ALA A C 1
ATOM 807 O O . ALA A 1 103 ? 15.812 0.696 5.766 1 96.69 103 ALA A O 1
ATOM 808 N N . GLY A 1 104 ? 16.734 2.318 4.531 1 96.69 104 GLY A N 1
ATOM 809 C CA . GLY A 1 104 ? 17.125 1.402 3.473 1 96.69 104 GLY A CA 1
ATOM 810 C C . GLY A 1 104 ? 16.125 1.347 2.334 1 96.69 104 GLY A C 1
ATOM 811 O O . GLY A 1 104 ? 16.266 0.535 1.416 1 96.69 104 GLY A O 1
ATOM 812 N N . TYR A 1 105 ? 15.094 2.164 2.357 1 98 105 TYR A N 1
ATOM 813 C CA . TYR A 1 105 ? 14.141 2.223 1.251 1 98 105 TYR A CA 1
ATOM 814 C C . TYR A 1 105 ? 14.758 2.922 0.043 1 98 105 TYR A C 1
ATOM 816 O O . TYR A 1 105 ? 15.734 3.662 0.176 1 98 105 TYR A O 1
ATOM 824 N N . THR A 1 106 ? 14.156 2.664 -1.093 1 98.06 106 THR A N 1
ATOM 825 C CA . THR A 1 106 ? 14.773 3.16 -2.314 1 98.06 106 THR A CA 1
ATOM 826 C C . THR A 1 106 ? 13.977 4.324 -2.896 1 98.06 106 THR A C 1
ATOM 828 O O . THR A 1 106 ? 14.414 4.957 -3.861 1 98.06 106 THR A O 1
ATOM 831 N N . GLY A 1 107 ? 12.82 4.633 -2.365 1 98.5 107 GLY A N 1
ATOM 832 C CA . GLY A 1 107 ? 11.984 5.727 -2.83 1 98.5 107 GLY A CA 1
ATOM 833 C C . GLY A 1 107 ? 10.617 5.75 -2.174 1 98.5 107 GLY A C 1
ATOM 834 O O . GLY A 1 107 ? 10.367 5.012 -1.219 1 98.5 107 GLY A O 1
ATOM 835 N N . ILE A 1 108 ? 9.828 6.617 -2.643 1 98.81 108 ILE A N 1
ATOM 836 C CA . ILE A 1 108 ? 8.438 6.75 -2.203 1 98.81 108 ILE A CA 1
ATOM 837 C C . ILE A 1 108 ? 7.504 6.629 -3.402 1 98.81 108 ILE A C 1
ATOM 839 O O . ILE A 1 108 ? 7.688 7.312 -4.41 1 98.81 108 ILE A O 1
ATOM 843 N N . ARG A 1 109 ? 6.566 5.703 -3.299 1 98.56 109 ARG A N 1
ATOM 844 C CA . ARG A 1 109 ? 5.477 5.652 -4.27 1 98.56 109 ARG A CA 1
ATOM 845 C C . ARG A 1 109 ? 4.234 6.363 -3.736 1 98.56 109 ARG A C 1
ATOM 847 O O . ARG A 1 109 ? 3.986 6.367 -2.527 1 98.56 109 ARG A O 1
ATOM 854 N N . ILE A 1 110 ? 3.527 6.988 -4.645 1 98.38 110 ILE A N 1
ATOM 855 C CA . ILE A 1 110 ? 2.354 7.789 -4.316 1 98.38 110 ILE A CA 1
ATOM 856 C C . ILE A 1 110 ? 1.207 7.441 -5.262 1 98.38 110 ILE A C 1
ATOM 858 O O . ILE A 1 110 ? 1.379 7.445 -6.484 1 98.38 110 ILE A O 1
ATOM 862 N N . ASN A 1 111 ? 0.131 7.02 -4.762 1 97.19 111 ASN A N 1
ATOM 863 C CA . ASN A 1 111 ? -1.127 6.934 -5.496 1 97.19 111 ASN A CA 1
ATOM 864 C C . ASN A 1 111 ? -2.066 8.078 -5.137 1 97.19 111 ASN A C 1
ATOM 866 O O . ASN A 1 111 ? -2.393 8.273 -3.963 1 97.19 111 ASN A O 1
ATOM 870 N N . SER A 1 112 ? -2.422 8.844 -6.066 1 96.56 112 SER A N 1
ATOM 871 C CA . SER A 1 112 ? -3.256 10.023 -5.875 1 96.56 112 SER A CA 1
ATOM 872 C C . SER A 1 112 ? -4.488 9.984 -6.773 1 96.56 112 SER A C 1
ATOM 874 O O . SER A 1 112 ? -4.395 9.625 -7.949 1 96.56 112 SER A O 1
ATOM 876 N N . GLY A 1 113 ? -5.652 10.281 -6.188 1 95.12 113 GLY A N 1
ATOM 877 C CA . GLY A 1 113 ? -6.859 10.328 -6.996 1 95.12 113 GLY A CA 1
ATOM 878 C C . GLY A 1 113 ? -6.723 11.211 -8.227 1 95.12 113 GLY A C 1
ATOM 879 O O . GLY A 1 113 ? -6.102 12.273 -8.172 1 95.12 113 GLY A O 1
ATOM 880 N N . ILE A 1 114 ? -7.371 10.828 -9.305 1 94.25 114 ILE A N 1
ATOM 881 C CA . ILE A 1 114 ? -7.176 11.469 -10.602 1 94.25 114 ILE A CA 1
ATOM 882 C C . ILE A 1 114 ? -7.676 12.914 -10.539 1 94.25 114 ILE A C 1
ATOM 884 O O . ILE A 1 114 ? -7.242 13.758 -11.328 1 94.25 114 ILE A O 1
ATOM 888 N N . SER A 1 115 ? -8.539 13.266 -9.609 1 93.75 115 SER A N 1
ATOM 889 C CA . SER A 1 115 ? -9.148 14.586 -9.547 1 93.75 115 SER A CA 1
ATOM 890 C C . SER A 1 115 ? -8.32 15.539 -8.688 1 93.75 115 SER A C 1
ATOM 892 O O . SER A 1 115 ? -8.625 16.734 -8.594 1 93.75 115 SER A O 1
ATOM 894 N N . ARG A 1 116 ? -7.238 15.062 -8.102 1 94 116 ARG A N 1
ATOM 895 C CA . ARG A 1 116 ? -6.445 15.852 -7.172 1 94 116 ARG A CA 1
ATOM 896 C C . ARG A 1 116 ? -5.332 16.609 -7.898 1 94 116 ARG A C 1
ATOM 898 O O . ARG A 1 116 ? -4.152 16.391 -7.621 1 94 116 ARG A O 1
ATOM 905 N N . SER A 1 117 ? -5.75 17.578 -8.703 1 95.31 117 SER A N 1
ATOM 906 C CA . SER A 1 117 ? -4.836 18.281 -9.602 1 95.31 117 SER A CA 1
ATOM 907 C C . SER A 1 117 ? -3.777 19.047 -8.82 1 95.31 117 SER A C 1
ATOM 909 O O . SER A 1 117 ? -2.611 19.094 -9.219 1 95.31 117 SER A O 1
ATOM 911 N N . ALA A 1 118 ? -4.172 19.672 -7.738 1 94.81 118 ALA A N 1
ATOM 912 C CA . ALA A 1 118 ? -3.219 20.438 -6.938 1 94.81 118 ALA A CA 1
ATOM 913 C C . ALA A 1 118 ? -2.143 19.531 -6.352 1 94.81 118 ALA A C 1
ATOM 915 O O . ALA A 1 118 ? -0.964 19.891 -6.32 1 94.81 118 ALA A O 1
ATOM 916 N N . ALA A 1 119 ? -2.525 18.344 -5.855 1 96 119 ALA A N 1
ATOM 917 C CA . ALA A 1 119 ? -1.565 17.375 -5.34 1 96 119 ALA A CA 1
ATOM 918 C C . ALA A 1 119 ? -0.598 16.922 -6.434 1 96 119 ALA A C 1
ATOM 920 O O . ALA A 1 119 ? 0.606 16.812 -6.191 1 96 119 ALA A O 1
ATOM 921 N N . HIS A 1 120 ? -1.13 16.703 -7.664 1 97.88 120 HIS A N 1
ATOM 922 C CA . HIS A 1 120 ? -0.298 16.266 -8.781 1 97.88 120 HIS A CA 1
ATOM 923 C C . HIS A 1 120 ? 0.782 17.297 -9.094 1 97.88 120 HIS A C 1
ATOM 925 O O . HIS A 1 120 ? 1.95 16.953 -9.273 1 97.88 120 HIS A O 1
ATOM 931 N N . GLU A 1 121 ? 0.356 18.531 -9.156 1 97.19 121 GLU A N 1
ATOM 932 C CA . GLU A 1 121 ? 1.313 19.609 -9.406 1 97.19 121 GLU A CA 1
ATOM 933 C C . GLU A 1 121 ? 2.371 19.672 -8.305 1 97.19 121 GLU A C 1
ATOM 935 O O . GLU A 1 121 ? 3.557 19.859 -8.586 1 97.19 121 GLU A O 1
ATOM 940 N N . PHE A 1 122 ? 1.947 19.531 -7.113 1 98 122 PHE A N 1
ATOM 941 C CA . PHE A 1 122 ? 2.857 19.516 -5.977 1 98 122 PHE A CA 1
ATOM 942 C C . PHE A 1 122 ? 3.91 18.422 -6.145 1 98 122 PHE A C 1
ATOM 944 O O . PHE A 1 122 ? 5.105 18.688 -5.988 1 98 122 PHE A O 1
ATOM 951 N N . TYR A 1 123 ? 3.514 17.172 -6.496 1 98.38 123 TYR A N 1
ATOM 952 C CA . TYR A 1 123 ? 4.441 16.062 -6.641 1 98.38 123 TYR A CA 1
ATOM 953 C C . TYR A 1 123 ? 5.379 16.281 -7.82 1 98.38 123 TYR A C 1
ATOM 955 O O . TYR A 1 123 ? 6.559 15.93 -7.758 1 98.38 123 TYR A O 1
ATOM 963 N N . ARG A 1 124 ? 4.855 16.875 -8.875 1 97.31 124 ARG A N 1
ATOM 964 C CA . ARG A 1 124 ? 5.703 17.219 -10.016 1 97.31 124 ARG A CA 1
ATOM 965 C C . ARG A 1 124 ? 6.789 18.203 -9.609 1 97.31 124 ARG A C 1
ATOM 967 O O . ARG A 1 124 ? 7.961 18.031 -9.953 1 97.31 124 ARG A O 1
ATOM 974 N N . CYS A 1 125 ? 6.383 19.188 -8.852 1 97.25 125 CYS A N 1
ATOM 975 C CA . CYS A 1 125 ? 7.316 20.219 -8.406 1 97.25 125 CYS A CA 1
ATOM 976 C C . CYS A 1 125 ? 8.352 19.641 -7.453 1 97.25 125 CYS A C 1
ATOM 978 O O . CYS A 1 125 ? 9.492 20.109 -7.398 1 97.25 125 CYS A O 1
ATOM 980 N N . LEU A 1 126 ? 7.977 18.672 -6.699 1 97.38 126 LEU A N 1
ATOM 981 C CA . LEU A 1 126 ? 8.875 17.984 -5.777 1 97.38 126 LEU A CA 1
ATOM 982 C C . LEU A 1 126 ? 9.938 17.188 -6.543 1 97.38 126 LEU A C 1
ATOM 984 O O . LEU A 1 126 ? 10.961 16.812 -5.98 1 97.38 126 LEU A O 1
ATOM 988 N N . GLY A 1 127 ? 9.641 16.844 -7.832 1 97.56 127 GLY A N 1
ATOM 989 C CA . GLY A 1 127 ? 10.57 16.109 -8.664 1 97.56 127 GLY A CA 1
ATOM 990 C C . GLY A 1 127 ? 10.18 14.656 -8.844 1 97.56 127 GLY A C 1
ATOM 991 O O . GLY A 1 127 ? 10.992 13.844 -9.289 1 97.56 127 GLY A O 1
ATOM 992 N N . CYS A 1 128 ? 8.961 14.359 -8.484 1 98.25 128 CYS A N 1
ATOM 993 C CA . CYS A 1 128 ? 8.477 12.992 -8.695 1 98.25 128 CYS A CA 1
ATOM 994 C C . CYS A 1 128 ? 8.242 12.719 -10.172 1 98.25 128 CYS A C 1
ATOM 996 O O . CYS A 1 128 ? 7.82 13.602 -10.914 1 98.25 128 CYS A O 1
ATOM 998 N N . SER A 1 129 ? 8.516 11.508 -10.539 1 97.88 129 SER A N 1
ATOM 999 C CA . SER A 1 129 ? 8.133 11.078 -11.875 1 97.88 129 SER A CA 1
ATOM 1000 C C . SER A 1 129 ? 6.711 10.531 -11.898 1 97.88 129 SER A C 1
ATOM 1002 O O . SER A 1 129 ? 6.27 9.898 -10.938 1 97.88 129 SER A O 1
ATOM 1004 N N . GLU A 1 130 ? 6.051 10.805 -12.984 1 96.06 130 GLU A N 1
ATOM 1005 C CA . GLU A 1 130 ? 4.73 10.219 -13.203 1 96.06 130 GLU A CA 1
ATOM 1006 C C . GLU A 1 130 ? 4.844 8.852 -13.875 1 96.06 130 GLU A C 1
ATOM 1008 O O . GLU A 1 130 ? 5.641 8.672 -14.797 1 96.06 130 GLU A O 1
ATOM 1013 N N . LYS A 1 131 ? 4.113 7.941 -13.336 1 94.31 131 LYS A N 1
ATOM 1014 C CA . LYS A 1 131 ? 4.043 6.609 -13.93 1 94.31 131 LYS A CA 1
ATOM 1015 C C . LYS A 1 131 ? 2.662 6.34 -14.516 1 94.31 131 LYS A C 1
ATOM 1017 O O . LYS A 1 131 ? 1.782 7.203 -14.469 1 94.31 131 LYS A O 1
ATOM 1022 N N . ALA A 1 132 ? 2.537 5.195 -15.133 1 91.69 132 ALA A N 1
ATOM 1023 C CA . ALA A 1 132 ? 1.268 4.855 -15.773 1 91.69 132 ALA A CA 1
ATOM 1024 C C . ALA A 1 132 ? 0.123 4.883 -14.766 1 91.69 132 ALA A C 1
ATOM 1026 O O . ALA A 1 132 ? 0.287 4.465 -13.617 1 91.69 132 ALA A O 1
ATOM 1027 N N . ASP A 1 133 ? -0.986 5.352 -15.219 1 94.19 133 ASP A N 1
ATOM 1028 C CA . ASP A 1 133 ? -2.174 5.41 -14.375 1 94.19 133 ASP A CA 1
ATOM 1029 C C . ASP A 1 133 ? -2.584 4.016 -13.906 1 94.19 133 ASP A C 1
ATOM 1031 O O . ASP A 1 133 ? -2.219 3.016 -14.523 1 94.19 133 ASP A O 1
ATOM 1035 N N . GLN A 1 134 ? -3.34 4.039 -12.844 1 96.12 134 GLN A N 1
ATOM 1036 C CA . GLN A 1 134 ? -3.85 2.795 -12.281 1 96.12 134 GLN A CA 1
ATOM 1037 C C . GLN A 1 134 ? -5.367 2.834 -12.148 1 96.12 134 GLN A C 1
ATOM 1039 O O . GLN A 1 134 ? -5.965 3.91 -12.094 1 96.12 134 GLN A O 1
ATOM 1044 N N . LYS A 1 135 ? -5.988 1.701 -12.227 1 96.75 135 LYS A N 1
ATOM 1045 C CA . LYS A 1 135 ? -7.379 1.488 -11.844 1 96.75 135 LYS A CA 1
ATOM 1046 C C . LYS A 1 135 ? -7.484 0.926 -10.43 1 96.75 135 LYS A C 1
ATOM 1048 O O . LYS A 1 135 ? -6.703 0.05 -10.047 1 96.75 135 LYS A O 1
ATOM 1053 N N . ARG A 1 136 ? -8.43 1.474 -9.703 1 97.62 136 ARG A N 1
ATOM 1054 C CA . ARG A 1 136 ? -8.594 1.025 -8.32 1 97.62 136 ARG A CA 1
ATOM 1055 C C . ARG A 1 136 ? -9.812 0.122 -8.18 1 97.62 136 ARG A C 1
ATOM 1057 O O . ARG A 1 136 ? -10.867 0.402 -8.75 1 97.62 136 ARG A O 1
ATOM 1064 N N . PHE A 1 137 ? -9.656 -1.008 -7.441 1 98.31 137 PHE A N 1
ATOM 1065 C CA . PHE A 1 137 ? -10.742 -1.921 -7.098 1 98.31 137 PHE A CA 1
ATOM 1066 C C . PHE A 1 137 ? -10.828 -2.115 -5.59 1 98.31 137 PHE A C 1
ATOM 1068 O O . PHE A 1 137 ? -9.844 -1.928 -4.875 1 98.31 137 PHE A O 1
ATOM 1075 N N . TYR A 1 138 ? -11.953 -2.418 -5.129 1 98.19 138 TYR A N 1
ATOM 1076 C CA . TYR A 1 138 ? -12.219 -2.697 -3.721 1 98.19 138 TYR A CA 1
ATOM 1077 C C . TYR A 1 138 ? -13.102 -3.932 -3.568 1 98.19 138 TYR A C 1
ATOM 1079 O O . TYR A 1 138 ? -14.125 -4.059 -4.242 1 98.19 138 TYR A O 1
ATOM 1087 N N . TRP A 1 139 ? -12.672 -4.852 -2.814 1 98.44 139 TRP A N 1
ATOM 1088 C CA . TRP A 1 139 ? -13.43 -6.051 -2.471 1 98.44 139 TRP A CA 1
ATOM 1089 C C . TRP A 1 139 ? -13.727 -6.098 -0.977 1 98.44 139 TRP A C 1
ATOM 1091 O O . TRP A 1 139 ? -12.883 -6.512 -0.18 1 98.44 139 TRP A O 1
ATOM 1101 N N . GLY A 1 140 ? -14.914 -5.688 -0.597 1 96.94 140 GLY A N 1
ATOM 1102 C CA . GLY A 1 140 ? -15.32 -5.664 0.799 1 96.94 140 GLY A CA 1
ATOM 1103 C C . GLY A 1 140 ? -15.578 -7.043 1.37 1 96.94 140 GLY A C 1
ATOM 1104 O O . GLY A 1 140 ? -16 -7.949 0.651 1 96.94 140 GLY A O 1
ATOM 1105 N N . PHE A 1 141 ? -15.203 -7.125 2.6 1 95.94 141 PHE A N 1
ATOM 1106 C CA . PHE A 1 141 ? -15.508 -8.375 3.285 1 95.94 141 PHE A CA 1
ATOM 1107 C C . PHE A 1 141 ? -16.938 -8.375 3.807 1 95.94 141 PHE A C 1
ATOM 1109 O O . PHE A 1 141 ? -17.469 -7.324 4.156 1 95.94 141 PHE A O 1
ATOM 1116 N N . MET B 1 1 ? -3.844 -27.281 -4.16 1 95.62 1 MET B N 1
ATOM 1117 C CA . MET B 1 1 ? -3.846 -26.984 -2.732 1 95.62 1 MET B CA 1
ATOM 1118 C C . MET B 1 1 ? -3.354 -25.562 -2.469 1 95.62 1 MET B C 1
ATOM 1120 O O . MET B 1 1 ? -2.393 -25.109 -3.092 1 95.62 1 MET B O 1
ATOM 1124 N N . ILE B 1 2 ? -4.012 -24.797 -1.585 1 98.5 2 ILE B N 1
ATOM 1125 C CA . ILE B 1 2 ? -3.586 -23.469 -1.18 1 98.5 2 ILE B CA 1
ATOM 1126 C C . ILE B 1 2 ? -2.973 -23.531 0.218 1 98.5 2 ILE B C 1
ATOM 1128 O O . ILE B 1 2 ? -3.525 -24.156 1.119 1 98.5 2 ILE B O 1
ATOM 1132 N N . ARG B 1 3 ? -1.869 -22.922 0.376 1 98.44 3 ARG B N 1
ATOM 1133 C CA . ARG B 1 3 ? -1.165 -22.891 1.654 1 98.44 3 ARG B CA 1
ATOM 1134 C C . ARG B 1 3 ? -0.352 -21.609 1.799 1 98.44 3 ARG B C 1
ATOM 1136 O O . ARG B 1 3 ? -0.16 -20.875 0.827 1 98.44 3 ARG B O 1
ATOM 1143 N N . LYS B 1 4 ? 0.154 -21.391 3.051 1 98.31 4 LYS B N 1
ATOM 1144 C CA . LYS B 1 4 ? 1.076 -20.281 3.273 1 98.31 4 LYS B CA 1
ATOM 1145 C C . LYS B 1 4 ? 2.406 -20.516 2.562 1 98.31 4 LYS B C 1
ATOM 1147 O O . LYS B 1 4 ? 2.873 -21.656 2.475 1 98.31 4 LYS B O 1
ATOM 1152 N N . VAL B 1 5 ? 2.994 -19.5 2.088 1 98.81 5 VAL B N 1
ATOM 1153 C CA . VAL B 1 5 ? 4.273 -19.547 1.387 1 98.81 5 VAL B CA 1
ATOM 1154 C C . VAL B 1 5 ? 5.371 -20.016 2.338 1 98.81 5 VAL B C 1
ATOM 1156 O O . VAL B 1 5 ? 5.266 -19.844 3.553 1 98.81 5 VAL B O 1
ATOM 1159 N N . LYS B 1 6 ? 6.336 -20.688 1.798 1 98.25 6 LYS B N 1
ATOM 1160 C CA . LYS B 1 6 ? 7.562 -21.062 2.496 1 98.25 6 LYS B CA 1
ATOM 1161 C C . LYS B 1 6 ? 8.789 -20.531 1.761 1 98.25 6 LYS B C 1
ATOM 1163 O O . LYS B 1 6 ? 8.719 -20.203 0.577 1 98.25 6 LYS B O 1
ATOM 1168 N N . LEU B 1 7 ? 9.891 -20.484 2.537 1 98.31 7 LEU B N 1
ATOM 1169 C CA . LEU B 1 7 ? 11.109 -19.953 1.944 1 98.31 7 LEU B CA 1
ATOM 1170 C C . LEU B 1 7 ? 11.5 -20.734 0.698 1 98.31 7 LEU B C 1
ATOM 1172 O O . LEU B 1 7 ? 11.984 -20.156 -0.278 1 98.31 7 LEU B O 1
ATOM 1176 N N . ARG B 1 8 ? 11.219 -21.969 0.656 1 97.75 8 ARG B N 1
ATOM 1177 C CA . ARG B 1 8 ? 11.594 -22.812 -0.467 1 97.75 8 ARG B CA 1
ATOM 1178 C C . ARG B 1 8 ? 10.82 -22.438 -1.724 1 97.75 8 ARG B C 1
ATOM 1180 O O . ARG B 1 8 ? 11.164 -22.875 -2.826 1 97.75 8 ARG B O 1
ATOM 1187 N N . ASP B 1 9 ? 9.766 -21.656 -1.611 1 98.5 9 ASP B N 1
ATOM 1188 C CA . ASP B 1 9 ? 8.914 -21.281 -2.74 1 98.5 9 ASP B CA 1
ATOM 1189 C C . ASP B 1 9 ? 9.492 -20.078 -3.484 1 98.5 9 ASP B C 1
ATOM 1191 O O . ASP B 1 9 ? 8.961 -19.672 -4.52 1 98.5 9 ASP B O 1
ATOM 1195 N N . ALA B 1 10 ? 10.641 -19.547 -3.004 1 98.31 10 ALA B N 1
ATOM 1196 C CA . ALA B 1 10 ? 11.195 -18.312 -3.551 1 98.31 10 ALA B CA 1
ATOM 1197 C C . ALA B 1 10 ? 11.492 -18.453 -5.043 1 98.31 10 ALA B C 1
ATOM 1199 O O . ALA B 1 10 ? 11.234 -17.531 -5.824 1 98.31 10 ALA B O 1
ATOM 1200 N N . VAL B 1 11 ? 11.93 -19.578 -5.418 1 97.69 11 VAL B N 1
ATOM 1201 C CA . VAL B 1 11 ? 12.289 -19.781 -6.812 1 97.69 11 VAL B CA 1
ATOM 1202 C C . VAL B 1 11 ? 11.039 -19.734 -7.688 1 97.69 11 VAL B C 1
ATOM 1204 O O . VAL B 1 11 ? 11.039 -19.109 -8.742 1 97.69 11 VAL B O 1
ATOM 1207 N N . ALA B 1 12 ? 10.023 -20.422 -7.289 1 98.25 12 ALA B N 1
ATOM 1208 C CA . ALA B 1 12 ? 8.773 -20.422 -8.039 1 98.25 12 ALA B CA 1
ATOM 1209 C C . ALA B 1 12 ? 8.164 -19.016 -8.086 1 98.25 12 ALA B C 1
ATOM 1211 O O . ALA B 1 12 ? 7.637 -18.609 -9.125 1 98.25 12 ALA B O 1
ATOM 1212 N N . ILE B 1 13 ? 8.25 -18.266 -6.988 1 98.5 13 ILE B N 1
ATOM 1213 C CA . ILE B 1 13 ? 7.719 -16.922 -6.922 1 98.5 13 ILE B CA 1
ATOM 1214 C C . ILE B 1 13 ? 8.469 -16.016 -7.898 1 98.5 13 ILE B C 1
ATOM 1216 O O . ILE B 1 13 ? 7.859 -15.25 -8.648 1 98.5 13 ILE B O 1
ATOM 1220 N N . GLN B 1 14 ? 9.82 -16.156 -7.887 1 98.31 14 GLN B N 1
ATOM 1221 C CA . GLN B 1 14 ? 10.625 -15.367 -8.812 1 98.31 14 GLN B CA 1
ATOM 1222 C C . GLN B 1 14 ? 10.234 -15.656 -10.266 1 98.31 14 GLN B C 1
ATOM 1224 O O . GLN B 1 14 ? 10.109 -14.742 -11.078 1 98.31 14 GLN B O 1
ATOM 1229 N N . ARG B 1 15 ? 10.047 -16.875 -10.586 1 97.5 15 ARG B N 1
ATOM 1230 C CA . ARG B 1 15 ? 9.648 -17.297 -11.93 1 97.5 15 ARG B CA 1
ATOM 1231 C C . ARG B 1 15 ? 8.281 -16.719 -12.289 1 97.5 15 ARG B C 1
ATOM 1233 O O . ARG B 1 15 ? 8.109 -16.172 -13.383 1 97.5 15 ARG B O 1
ATOM 1240 N N . LEU B 1 16 ? 7.316 -16.828 -11.414 1 98.12 16 LEU B N 1
ATOM 1241 C CA . LEU B 1 16 ? 5.969 -16.312 -11.648 1 98.12 16 LEU B CA 1
ATOM 1242 C C . LEU B 1 16 ? 5.996 -14.805 -11.852 1 98.12 16 LEU B C 1
ATOM 1244 O O . LEU B 1 16 ? 5.293 -14.273 -12.719 1 98.12 16 LEU B O 1
ATOM 1248 N N . ASN B 1 17 ? 6.793 -14.086 -10.992 1 97.81 17 ASN B N 1
ATOM 1249 C CA . ASN B 1 17 ? 6.918 -12.641 -11.148 1 97.81 17 ASN B CA 1
ATOM 1250 C C . ASN B 1 17 ? 7.469 -12.273 -12.523 1 97.81 17 ASN B C 1
ATOM 1252 O O . ASN B 1 17 ? 6.973 -11.344 -13.172 1 97.81 17 ASN B O 1
ATOM 1256 N N . ALA B 1 18 ? 8.438 -13 -13.016 1 96.69 18 ALA B N 1
ATOM 1257 C CA . ALA B 1 18 ? 9.062 -12.727 -14.305 1 96.69 18 ALA B CA 1
ATOM 1258 C C . ALA B 1 18 ? 8.117 -13.062 -15.453 1 96.69 18 ALA B C 1
ATOM 1260 O O . ALA B 1 18 ? 7.906 -12.242 -16.344 1 96.69 18 ALA B O 1
ATOM 1261 N N . GLU B 1 19 ? 7.484 -14.172 -15.414 1 95.81 19 GLU B N 1
ATOM 1262 C CA . GLU B 1 19 ? 6.723 -14.703 -16.531 1 95.81 19 GLU B CA 1
ATOM 1263 C C . GLU B 1 19 ? 5.32 -14.109 -16.578 1 95.81 19 GLU B C 1
ATOM 1265 O O . GLU B 1 19 ? 4.762 -13.898 -17.672 1 95.81 19 GLU B O 1
ATOM 1270 N N . CYS B 1 20 ? 4.719 -13.891 -15.414 1 95.56 20 CYS B N 1
ATOM 1271 C CA . CYS B 1 20 ? 3.305 -13.531 -15.359 1 95.56 20 CYS B CA 1
ATOM 1272 C C . CYS B 1 20 ? 3.131 -12.039 -15.125 1 95.56 20 CYS B C 1
ATOM 1274 O O . CYS B 1 20 ? 2.166 -11.438 -15.602 1 95.56 20 CYS B O 1
ATOM 1276 N N . LEU B 1 21 ? 4.062 -11.398 -14.367 1 94.25 21 LEU B N 1
ATOM 1277 C CA . LEU B 1 21 ? 3.883 -10 -13.992 1 94.25 21 LEU B CA 1
ATOM 1278 C C . LEU B 1 21 ? 4.859 -9.102 -14.742 1 94.25 21 LEU B C 1
ATOM 1280 O O . LEU B 1 21 ? 4.688 -7.883 -14.789 1 94.25 21 LEU B O 1
ATOM 1284 N N . GLY B 1 22 ? 5.91 -9.703 -15.344 1 93.31 22 GLY B N 1
ATOM 1285 C CA . GLY B 1 22 ? 6.836 -8.961 -16.188 1 93.31 22 GLY B CA 1
ATOM 1286 C C . GLY B 1 22 ? 7.969 -8.328 -15.398 1 93.31 22 GLY B C 1
ATOM 1287 O O . GLY B 1 22 ? 8.594 -7.371 -15.867 1 93.31 22 GLY B O 1
ATOM 1288 N N . TYR B 1 23 ? 8.188 -8.766 -14.156 1 92.94 23 TYR B N 1
ATOM 1289 C CA . TYR B 1 23 ? 9.258 -8.242 -13.32 1 92.94 23 TYR B CA 1
ATOM 1290 C C . TYR B 1 23 ? 10.438 -9.211 -13.266 1 92.94 23 TYR B C 1
ATOM 1292 O O . TYR B 1 23 ? 10.273 -10.375 -12.891 1 92.94 23 TYR B O 1
ATOM 1300 N N . ASP B 1 24 ? 11.516 -8.781 -13.664 1 88 24 ASP B N 1
ATOM 1301 C CA . ASP B 1 24 ? 12.719 -9.609 -13.625 1 88 24 ASP B CA 1
ATOM 1302 C C . ASP B 1 24 ? 13.578 -9.281 -12.406 1 88 24 ASP B C 1
ATOM 1304 O O . ASP B 1 24 ? 14.719 -8.844 -12.547 1 88 24 ASP B O 1
ATOM 1308 N N . PHE B 1 25 ? 13.086 -9.555 -11.289 1 88.56 25 PHE B N 1
ATOM 1309 C CA . PHE B 1 25 ? 13.758 -9.32 -10.008 1 88.56 25 PHE B CA 1
ATOM 1310 C C . PHE B 1 25 ? 14.742 -10.438 -9.703 1 88.56 25 PHE B C 1
ATOM 1312 O O . PHE B 1 25 ? 14.477 -11.609 -9.992 1 88.56 25 PHE B O 1
ATOM 1319 N N . ASP B 1 26 ? 15.883 -10.141 -9.227 1 92.81 26 ASP B N 1
ATOM 1320 C CA . ASP B 1 26 ? 16.953 -11.07 -8.898 1 92.81 26 ASP B CA 1
ATOM 1321 C C . ASP B 1 26 ? 16.469 -12.164 -7.941 1 92.81 26 ASP B C 1
ATOM 1323 O O . ASP B 1 26 ? 15.75 -11.883 -6.984 1 92.81 26 ASP B O 1
ATOM 1327 N N . ARG B 1 27 ? 16.891 -13.406 -8.281 1 94.75 27 ARG B N 1
ATOM 1328 C CA . ARG B 1 27 ? 16.469 -14.547 -7.484 1 94.75 27 ARG B CA 1
ATOM 1329 C C . ARG B 1 27 ? 16.938 -14.414 -6.039 1 94.75 27 ARG B C 1
ATOM 1331 O O . ARG B 1 27 ? 16.172 -14.703 -5.109 1 94.75 27 ARG B O 1
ATOM 1338 N N . GLU B 1 28 ? 18.141 -14.055 -5.84 1 96.69 28 GLU B N 1
ATOM 1339 C CA . GLU B 1 28 ? 18.672 -13.883 -4.492 1 96.69 28 GLU B CA 1
ATOM 1340 C C . GLU B 1 28 ? 17.953 -12.773 -3.748 1 96.69 28 GLU B C 1
ATOM 1342 O O . GLU B 1 28 ? 17.688 -12.883 -2.549 1 96.69 28 GLU B O 1
ATOM 1347 N N . ALA B 1 29 ? 17.656 -11.727 -4.41 1 96.25 29 ALA B N 1
ATOM 1348 C CA . ALA B 1 29 ? 16.922 -10.617 -3.807 1 96.25 29 ALA B CA 1
ATOM 1349 C C . ALA B 1 29 ? 15.5 -11.039 -3.422 1 96.25 29 ALA B C 1
ATOM 1351 O O . ALA B 1 29 ? 15.008 -10.672 -2.354 1 96.25 29 ALA B O 1
ATOM 1352 N N . THR B 1 30 ? 14.891 -11.859 -4.332 1 97.94 30 THR B N 1
ATOM 1353 C CA . THR B 1 30 ? 13.555 -12.383 -4.031 1 97.94 30 THR B CA 1
ATOM 1354 C C . THR B 1 30 ? 13.586 -13.234 -2.77 1 97.94 30 THR B C 1
ATOM 1356 O O . THR B 1 30 ? 12.727 -13.086 -1.895 1 97.94 30 THR B O 1
ATOM 1359 N N . GLU B 1 31 ? 14.547 -14.094 -2.688 1 98 31 GLU B N 1
ATOM 1360 C CA . GLU B 1 31 ? 14.656 -14.977 -1.525 1 98 31 GLU B CA 1
ATOM 1361 C C . GLU B 1 31 ? 14.906 -14.172 -0.251 1 98 31 GLU B C 1
ATOM 1363 O O . GLU B 1 31 ? 14.312 -14.453 0.792 1 98 31 GLU B O 1
ATOM 1368 N N . ALA B 1 32 ? 15.797 -13.211 -0.325 1 97.62 32 ALA B N 1
ATOM 1369 C CA . ALA B 1 32 ? 16.109 -12.375 0.829 1 97.62 32 ALA B CA 1
ATOM 1370 C C . ALA B 1 32 ? 14.883 -11.594 1.29 1 97.62 32 ALA B C 1
ATOM 1372 O O . ALA B 1 32 ? 14.617 -11.492 2.49 1 97.62 32 ALA B O 1
ATOM 1373 N N . GLN B 1 33 ? 14.172 -11.094 0.357 1 97.81 33 GLN B N 1
ATOM 1374 C CA . GLN B 1 33 ? 12.961 -10.352 0.69 1 97.81 33 GLN B CA 1
ATOM 1375 C C . GLN B 1 33 ? 11.914 -11.266 1.311 1 97.81 33 GLN B C 1
ATOM 1377 O O . GLN B 1 33 ? 11.281 -10.906 2.307 1 97.81 33 GLN B O 1
ATOM 1382 N N . LEU B 1 34 ? 11.727 -12.438 0.712 1 98.62 34 LEU B N 1
ATOM 1383 C CA . LEU B 1 34 ? 10.75 -13.383 1.248 1 98.62 34 LEU B CA 1
ATOM 1384 C C . LEU B 1 34 ? 11.086 -13.75 2.689 1 98.62 34 LEU B C 1
ATOM 1386 O O . LEU B 1 34 ? 10.203 -13.812 3.543 1 98.62 34 LEU B O 1
ATOM 1390 N N . LYS B 1 35 ? 12.328 -13.992 2.953 1 98.19 35 LYS B N 1
ATOM 1391 C CA . LYS B 1 35 ? 12.773 -14.312 4.305 1 98.19 35 LYS B CA 1
ATOM 1392 C C . LYS B 1 35 ? 12.375 -13.219 5.293 1 98.19 35 LYS B C 1
ATOM 1394 O O . LYS B 1 35 ? 11.867 -13.508 6.375 1 98.19 35 LYS B O 1
ATOM 1399 N N . ARG B 1 36 ? 12.594 -12.008 4.938 1 96.88 36 ARG B N 1
ATOM 1400 C CA . ARG B 1 36 ? 12.25 -10.867 5.785 1 96.88 36 ARG B CA 1
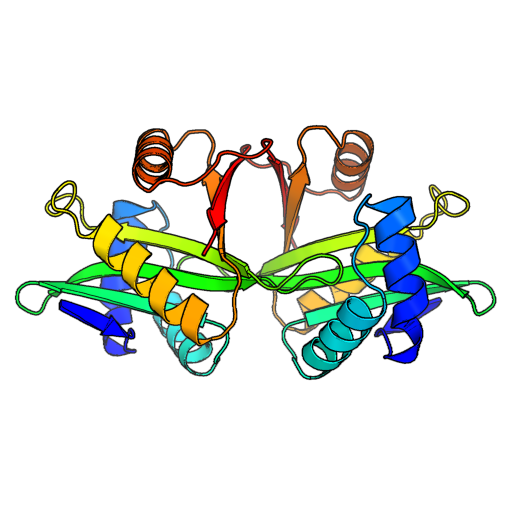ATOM 1401 C C . ARG B 1 36 ? 10.742 -10.773 5.98 1 96.88 36 ARG B C 1
ATOM 1403 O O . ARG B 1 36 ? 10.266 -10.555 7.098 1 96.88 36 ARG B O 1
ATOM 1410 N N . LEU B 1 37 ? 9.969 -10.977 4.91 1 97.75 37 LEU B N 1
ATOM 1411 C CA . LEU B 1 37 ? 8.523 -10.812 4.957 1 97.75 37 LEU B CA 1
ATOM 1412 C C . LEU B 1 37 ? 7.879 -11.914 5.797 1 97.75 37 LEU B C 1
ATOM 1414 O O . LEU B 1 37 ? 6.84 -11.695 6.418 1 97.75 37 LEU B O 1
ATOM 1418 N N . LEU B 1 38 ? 8.5 -13.062 5.797 1 97.5 38 LEU B N 1
ATOM 1419 C CA . LEU B 1 38 ? 7.98 -14.195 6.562 1 97.5 38 LEU B CA 1
ATOM 1420 C C . LEU B 1 38 ? 8.062 -13.922 8.062 1 97.5 38 LEU B C 1
ATOM 1422 O O . LEU B 1 38 ? 7.387 -14.57 8.852 1 97.5 38 LEU B O 1
ATOM 1426 N N . GLU B 1 39 ? 8.859 -12.961 8.445 1 94.62 39 GLU B N 1
ATOM 1427 C CA . GLU B 1 39 ? 9 -12.578 9.844 1 94.62 39 GLU B CA 1
ATOM 1428 C C . GLU B 1 39 ? 7.934 -11.57 10.258 1 94.62 39 GLU B C 1
ATOM 1430 O O . GLU B 1 39 ? 7.816 -11.227 11.438 1 94.62 39 GLU B O 1
ATOM 1435 N N . SER B 1 40 ? 7.215 -11.117 9.352 1 92.12 40 SER B N 1
ATOM 1436 C CA . SER B 1 40 ? 6.199 -10.094 9.594 1 92.12 40 SER B CA 1
ATOM 1437 C C . SER B 1 40 ? 4.805 -10.711 9.664 1 92.12 40 SER B C 1
ATOM 1439 O O . SER B 1 40 ? 4.469 -11.594 8.875 1 92.12 40 SER B O 1
ATOM 1441 N N . ASP B 1 41 ? 3.955 -10.211 10.555 1 91 41 ASP B N 1
ATOM 1442 C CA . ASP B 1 41 ? 2.574 -10.672 10.648 1 91 41 ASP B CA 1
ATOM 1443 C C . ASP B 1 41 ? 1.647 -9.797 9.805 1 91 41 ASP B C 1
ATOM 1445 O O . ASP B 1 41 ? 0.433 -10.016 9.781 1 91 41 ASP B O 1
ATOM 1449 N N . GLN B 1 42 ? 2.207 -8.898 9.078 1 94.62 42 GLN B N 1
ATOM 1450 C CA . GLN B 1 42 ? 1.401 -7.949 8.32 1 94.62 42 GLN B CA 1
ATOM 1451 C C . GLN B 1 42 ? 1.223 -8.398 6.875 1 94.62 42 GLN B C 1
ATOM 1453 O O . GLN B 1 42 ? 0.392 -7.855 6.145 1 94.62 42 GLN B O 1
ATOM 1458 N N . HIS B 1 43 ? 2.07 -9.352 6.504 1 97.88 43 HIS B N 1
ATOM 1459 C CA . HIS B 1 43 ? 2.01 -9.883 5.145 1 97.88 43 HIS B CA 1
ATOM 1460 C C . HIS B 1 43 ? 1.271 -11.211 5.098 1 97.88 43 HIS B C 1
ATOM 1462 O O . HIS B 1 43 ? 1.489 -12.078 5.949 1 97.88 43 HIS B O 1
ATOM 1468 N N . LEU B 1 44 ? 0.338 -11.336 4.211 1 98.38 44 LEU B N 1
ATOM 1469 C CA . LEU B 1 44 ? -0.313 -12.586 3.857 1 98.38 44 LEU B CA 1
ATOM 1470 C C . LEU B 1 44 ? 0.127 -13.062 2.477 1 98.38 44 LEU B C 1
ATOM 1472 O O . LEU B 1 44 ? -0.2 -12.43 1.468 1 98.38 44 LEU B O 1
ATOM 1476 N N . ILE B 1 45 ? 0.928 -14.086 2.441 1 98.81 45 ILE B N 1
ATOM 1477 C CA . ILE B 1 45 ? 1.422 -14.641 1.186 1 98.81 45 ILE B CA 1
ATOM 1478 C C . ILE B 1 45 ? 0.997 -16.109 1.063 1 98.81 45 ILE B C 1
ATOM 1480 O O . ILE B 1 45 ? 1.415 -16.953 1.861 1 98.81 45 ILE B O 1
ATOM 1484 N N . LEU B 1 46 ? 0.149 -16.328 0.083 1 98.88 46 LEU B N 1
ATOM 1485 C CA . LEU B 1 46 ? -0.389 -17.672 -0.163 1 98.88 46 LEU B CA 1
ATOM 1486 C C . LEU B 1 46 ? 0.063 -18.188 -1.521 1 98.88 46 LEU B C 1
ATOM 1488 O O . LEU B 1 46 ? 0.209 -17.422 -2.473 1 98.88 46 LEU B O 1
ATOM 1492 N N . VAL B 1 47 ? 0.295 -19.516 -1.59 1 98.94 47 VAL B N 1
ATOM 1493 C CA . VAL B 1 47 ? 0.619 -20.156 -2.861 1 98.94 47 VAL B CA 1
ATOM 1494 C C . VAL B 1 47 ? -0.403 -21.25 -3.164 1 98.94 47 VAL B C 1
ATOM 1496 O O . VAL B 1 47 ? -1.048 -21.766 -2.254 1 98.94 47 VAL B O 1
ATOM 1499 N N . VAL B 1 48 ? -0.653 -21.469 -4.418 1 98.88 48 VAL B N 1
ATOM 1500 C CA . VAL B 1 48 ? -1.406 -22.625 -4.883 1 98.88 48 VAL B CA 1
ATOM 1501 C C . VAL B 1 48 ? -0.463 -23.625 -5.562 1 98.88 48 VAL B C 1
ATOM 1503 O O . VAL B 1 48 ? 0.339 -23.234 -6.418 1 98.88 48 VAL B O 1
ATOM 1506 N N . GLU B 1 49 ? -0.556 -24.797 -5.066 1 98.31 49 GLU B N 1
ATOM 1507 C CA . GLU B 1 49 ? 0.315 -25.859 -5.543 1 98.31 49 GLU B CA 1
ATOM 1508 C C . GLU B 1 49 ? -0.483 -26.953 -6.262 1 98.31 49 GLU B C 1
ATOM 1510 O O . GLU B 1 49 ? -1.574 -27.312 -5.82 1 98.31 49 GLU B O 1
ATOM 1515 N N . GLU B 1 50 ? -0.023 -27.344 -7.371 1 96.88 50 GLU B N 1
ATOM 1516 C CA . GLU B 1 50 ? -0.53 -28.484 -8.117 1 96.88 50 GLU B CA 1
ATOM 1517 C C . GLU B 1 50 ? 0.591 -29.453 -8.461 1 96.88 50 GLU B C 1
ATOM 1519 O O . GLU B 1 50 ? 1.604 -29.062 -9.047 1 96.88 50 GLU B O 1
ATOM 1524 N N . ASP B 1 51 ? 0.382 -30.797 -8.117 1 94.5 51 ASP B N 1
ATOM 1525 C CA . ASP B 1 51 ? 1.344 -31.859 -8.391 1 94.5 51 ASP B CA 1
ATOM 1526 C C . ASP B 1 51 ? 2.732 -31.484 -7.871 1 94.5 51 ASP B C 1
ATOM 1528 O O . ASP B 1 51 ? 3.725 -31.625 -8.586 1 94.5 51 ASP B O 1
ATOM 1532 N N . GLY B 1 52 ? 2.791 -30.797 -6.758 1 94.31 52 GLY B N 1
ATOM 1533 C CA . GLY B 1 52 ? 4.035 -30.5 -6.074 1 94.31 52 GLY B CA 1
ATOM 1534 C C . GLY B 1 52 ? 4.699 -29.219 -6.578 1 94.31 52 GLY B C 1
ATOM 1535 O O . GLY B 1 52 ? 5.77 -28.844 -6.098 1 94.31 52 GLY B O 1
ATOM 1536 N N . GLN B 1 53 ? 4.102 -28.594 -7.512 1 97 53 GLN B N 1
ATOM 1537 C CA . GLN B 1 53 ? 4.656 -27.375 -8.086 1 97 53 GLN B CA 1
ATOM 1538 C C . GLN B 1 53 ? 3.807 -26.156 -7.723 1 97 53 GLN B C 1
ATOM 1540 O O . GLN B 1 53 ? 2.58 -26.203 -7.836 1 97 53 GLN B O 1
ATOM 1545 N N . VAL B 1 54 ? 4.469 -25.125 -7.27 1 98.75 54 VAL B N 1
ATOM 1546 C CA . VAL B 1 54 ? 3.76 -23.859 -7.066 1 98.75 54 VAL B CA 1
ATOM 1547 C C . VAL B 1 54 ? 3.426 -23.234 -8.422 1 98.75 54 VAL B C 1
ATOM 1549 O O . VAL B 1 54 ? 4.324 -22.906 -9.195 1 98.75 54 VAL B O 1
ATOM 1552 N N . ILE B 1 55 ? 2.141 -23.062 -8.68 1 98.81 55 ILE B N 1
ATOM 1553 C CA . ILE B 1 55 ? 1.727 -22.609 -10.008 1 98.81 55 ILE B CA 1
ATOM 1554 C C . ILE B 1 55 ? 1.118 -21.219 -9.906 1 98.81 55 ILE B C 1
ATOM 1556 O O . ILE B 1 55 ? 0.738 -20.625 -10.922 1 98.81 55 ILE B O 1
ATOM 1560 N N . GLY B 1 56 ? 0.966 -20.641 -8.719 1 98.94 56 GLY B N 1
ATOM 1561 C CA . GLY B 1 56 ? 0.432 -19.312 -8.5 1 98.94 56 GLY B CA 1
ATOM 1562 C C . GLY B 1 56 ? 0.602 -18.812 -7.078 1 98.94 56 GLY B C 1
ATOM 1563 O O . GLY B 1 56 ? 0.914 -19.609 -6.18 1 98.94 56 GLY B O 1
ATOM 1564 N N . TYR B 1 57 ? 0.479 -17.516 -6.887 1 98.94 57 TYR B N 1
ATOM 1565 C CA . TYR B 1 57 ? 0.528 -16.969 -5.535 1 98.94 57 TYR B CA 1
ATOM 1566 C C . TYR B 1 57 ? -0.22 -15.641 -5.457 1 98.94 57 TYR B C 1
ATOM 1568 O O . TYR B 1 57 ? -0.518 -15.031 -6.484 1 98.94 57 TYR B O 1
ATOM 1576 N N . ALA B 1 58 ? -0.608 -15.281 -4.32 1 98.94 58 ALA B N 1
ATOM 1577 C CA . ALA B 1 58 ? -1.174 -13.984 -3.961 1 98.94 58 ALA B CA 1
ATOM 1578 C C . ALA B 1 58 ? -0.46 -13.391 -2.75 1 98.94 58 ALA B C 1
ATOM 1580 O O . ALA B 1 58 ? -0.135 -14.102 -1.8 1 98.94 58 ALA B O 1
ATOM 1581 N N . HIS B 1 59 ? -0.143 -12.164 -2.82 1 98.88 59 HIS B N 1
ATOM 1582 C CA . HIS B 1 59 ? 0.529 -11.422 -1.759 1 98.88 59 HIS B CA 1
ATOM 1583 C C . HIS B 1 59 ? -0.245 -10.164 -1.389 1 98.88 59 HIS B C 1
ATOM 1585 O O . HIS B 1 59 ? -0.428 -9.273 -2.225 1 98.88 59 HIS B O 1
ATOM 1591 N N . ALA B 1 60 ? -0.74 -10.102 -0.188 1 98.75 60 ALA B N 1
ATOM 1592 C CA . ALA B 1 60 ? -1.396 -8.906 0.352 1 98.75 60 ALA B CA 1
ATOM 1593 C C . ALA B 1 60 ? -0.719 -8.445 1.638 1 98.75 60 ALA B C 1
ATOM 1595 O O . ALA B 1 60 ? -0.13 -9.25 2.363 1 98.75 60 ALA B O 1
ATOM 1596 N N . VAL B 1 61 ? -0.748 -7.203 1.854 1 98.31 61 VAL B N 1
ATOM 1597 C CA . VAL B 1 61 ? -0.168 -6.613 3.055 1 98.31 61 VAL B CA 1
ATOM 1598 C C . VAL B 1 61 ? -1.175 -5.668 3.705 1 98.31 61 VAL B C 1
ATOM 1600 O O . VAL B 1 61 ? -2.078 -5.16 3.037 1 98.31 61 VAL B O 1
ATOM 1603 N N . SER B 1 62 ? -0.996 -5.477 5.008 1 97.38 62 SER B N 1
ATOM 1604 C CA . SER B 1 62 ? -1.863 -4.555 5.73 1 97.38 62 SER B CA 1
ATOM 1605 C C . SER B 1 62 ? -1.808 -3.154 5.125 1 97.38 62 SER B C 1
ATOM 1607 O O . SER B 1 62 ? -0.733 -2.672 4.762 1 97.38 62 SER B O 1
ATOM 1609 N N . TYR B 1 63 ? -2.896 -2.576 4.93 1 97.69 63 TYR B N 1
ATOM 1610 C CA . TYR B 1 63 ? -3.102 -1.173 4.594 1 97.69 63 TYR B CA 1
ATOM 1611 C C . TYR B 1 63 ? -3.764 -0.426 5.742 1 97.69 63 TYR B C 1
ATOM 1613 O O . TYR B 1 63 ? -4.992 -0.396 5.848 1 97.69 63 TYR B O 1
ATOM 1621 N N . ASP B 1 64 ? -2.939 0.181 6.555 1 97.62 64 ASP B N 1
ATOM 1622 C CA . ASP B 1 64 ? -3.387 0.867 7.762 1 97.62 64 ASP B CA 1
ATOM 1623 C C . ASP B 1 64 ? -3.154 2.373 7.656 1 97.62 64 ASP B C 1
ATOM 1625 O O .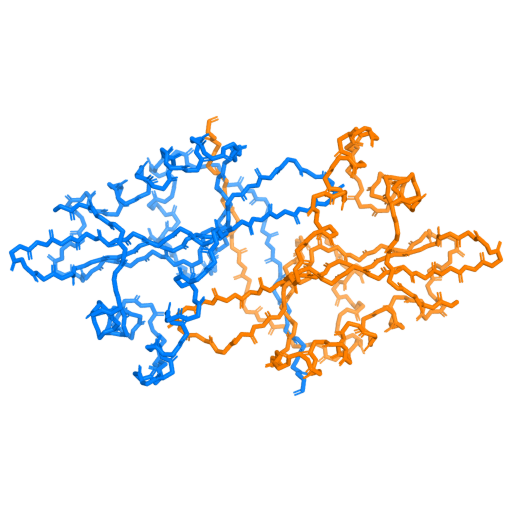 ASP B 1 64 ? -2.01 2.83 7.656 1 97.62 64 ASP B O 1
ATOM 1629 N N . CYS B 1 65 ? -4.215 3.066 7.535 1 97.31 65 CYS B N 1
ATOM 1630 C CA . CYS B 1 65 ? -4.152 4.523 7.516 1 97.31 65 CYS B CA 1
ATOM 1631 C C . CYS B 1 65 ? -4.867 5.117 8.727 1 97.31 65 CYS B C 1
ATOM 1633 O O . CYS B 1 65 ? -5.332 4.379 9.602 1 97.31 65 CYS B O 1
ATOM 1635 N N . LEU B 1 66 ? -4.898 6.363 8.812 1 98.12 66 LEU B N 1
ATOM 1636 C CA . LEU B 1 66 ? -5.461 7.012 10 1 98.12 66 LEU B CA 1
ATOM 1637 C C . LEU B 1 66 ? -6.828 7.605 9.688 1 98.12 66 LEU B C 1
ATOM 1639 O O . LEU B 1 66 ? -7.371 8.367 10.492 1 98.12 66 LEU B O 1
ATOM 1643 N N . TYR B 1 67 ? -7.383 7.293 8.539 1 96.75 67 TYR B N 1
ATOM 1644 C CA . TYR B 1 67 ? -8.625 7.941 8.148 1 96.75 67 TYR B CA 1
ATOM 1645 C C . TYR B 1 67 ? -9.633 6.922 7.617 1 96.75 67 TYR B C 1
ATOM 1647 O O . TYR B 1 67 ? -10.656 7.293 7.047 1 96.75 67 TYR B O 1
ATOM 1655 N N . PHE B 1 68 ? -9.328 5.609 7.707 1 94.88 68 PHE B N 1
ATOM 1656 C CA . PHE B 1 68 ? -10.188 4.527 7.246 1 94.88 68 PHE B CA 1
ATOM 1657 C C . PHE B 1 68 ? -9.891 3.24 8 1 94.88 68 PHE B C 1
ATOM 1659 O O . PHE B 1 68 ? -8.789 3.055 8.516 1 94.88 68 PHE B O 1
ATOM 1666 N N . PRO B 1 69 ? -10.977 2.355 8.086 1 95.69 69 PRO B N 1
ATOM 1667 C CA . PRO B 1 69 ? -10.68 1.048 8.68 1 95.69 69 PRO B CA 1
ATOM 1668 C C . PRO B 1 69 ? -9.609 0.279 7.906 1 95.69 69 PRO B C 1
ATOM 1670 O O . PRO B 1 69 ? -9.477 0.448 6.691 1 95.69 69 PRO B O 1
ATOM 1673 N N . SER B 1 70 ? -8.906 -0.612 8.617 1 97.44 70 SER B N 1
ATOM 1674 C CA . SER B 1 70 ? -7.793 -1.349 8.039 1 97.44 70 SER B CA 1
ATOM 1675 C C . SER B 1 70 ? -8.25 -2.23 6.879 1 97.44 70 SER B C 1
ATOM 1677 O O . SER B 1 70 ? -9.273 -2.914 6.98 1 97.44 70 SER B O 1
ATOM 1679 N N . LEU B 1 71 ? -7.52 -2.203 5.84 1 98.19 71 LEU B N 1
ATOM 1680 C CA . LEU B 1 71 ? -7.711 -3.035 4.656 1 98.19 71 LEU B CA 1
ATOM 1681 C C . LEU B 1 71 ? -6.477 -3.885 4.383 1 98.19 71 LEU B C 1
ATOM 1683 O O . LEU B 1 71 ? -5.457 -3.74 5.059 1 98.19 71 LEU B O 1
ATOM 1687 N N . LEU B 1 72 ? -6.637 -4.828 3.539 1 98.56 72 LEU B N 1
ATOM 1688 C CA . LEU B 1 72 ? -5.496 -5.426 2.857 1 98.56 72 LEU B CA 1
ATOM 1689 C C . LEU B 1 72 ? -5.234 -4.734 1.522 1 98.56 72 LEU B C 1
ATOM 1691 O O . LEU B 1 72 ? -6.176 -4.336 0.831 1 98.56 72 LEU B O 1
ATOM 1695 N N . ASN B 1 73 ? -4.016 -4.562 1.202 1 98.69 73 ASN B N 1
ATOM 1696 C CA . ASN B 1 73 ? -3.576 -4.129 -0.12 1 98.69 73 ASN B CA 1
ATOM 1697 C C . ASN B 1 73 ? -2.994 -5.289 -0.925 1 98.69 73 ASN B C 1
ATOM 1699 O O . ASN B 1 73 ? -2.012 -5.906 -0.51 1 98.69 73 ASN B O 1
ATOM 1703 N N . LEU B 1 74 ? -3.674 -5.648 -2.012 1 98.81 74 LEU B N 1
ATOM 1704 C CA . LEU B 1 74 ? -3.154 -6.715 -2.859 1 98.81 74 LEU B CA 1
ATOM 1705 C C . LEU B 1 74 ? -1.929 -6.246 -3.635 1 98.81 74 LEU B C 1
ATOM 1707 O O . LEU B 1 74 ? -2.014 -5.309 -4.43 1 98.81 74 LEU B O 1
ATOM 1711 N N . LEU B 1 75 ? -0.797 -6.902 -3.434 1 98.31 75 LEU B N 1
ATOM 1712 C CA . LEU B 1 75 ? 0.451 -6.492 -4.066 1 98.31 75 LEU B CA 1
ATOM 1713 C C . LEU B 1 75 ? 0.728 -7.332 -5.312 1 98.31 75 LEU B C 1
ATOM 1715 O O . LEU B 1 75 ? 1.385 -6.863 -6.246 1 98.31 75 LEU B O 1
ATOM 1719 N N . ALA B 1 76 ? 0.279 -8.555 -5.266 1 98.38 76 ALA B N 1
ATOM 1720 C CA . ALA B 1 76 ? 0.531 -9.438 -6.398 1 98.38 76 ALA B CA 1
ATOM 1721 C C . ALA B 1 76 ? -0.503 -10.562 -6.461 1 98.38 76 ALA B C 1
ATOM 1723 O O . ALA B 1 76 ? -0.92 -11.086 -5.426 1 98.38 76 ALA B O 1
ATOM 1724 N N . LEU B 1 77 ? -0.884 -10.898 -7.59 1 98.62 77 LEU B N 1
ATOM 1725 C CA . LEU B 1 77 ? -1.619 -12.102 -7.965 1 98.62 77 LEU B CA 1
ATOM 1726 C C . LEU B 1 77 ? -1.117 -12.656 -9.297 1 98.62 77 LEU B C 1
ATOM 1728 O O . LEU B 1 77 ? -1.191 -11.977 -10.32 1 98.62 77 LEU B O 1
ATOM 1732 N N . ALA B 1 78 ? -0.579 -13.812 -9.227 1 98.38 78 ALA B N 1
ATOM 1733 C CA . ALA B 1 78 ? -0.04 -14.43 -10.43 1 98.38 78 ALA B CA 1
ATOM 1734 C C . ALA B 1 78 ? -0.369 -15.922 -10.477 1 98.38 78 ALA B C 1
ATOM 1736 O O . ALA B 1 78 ? -0.269 -16.609 -9.461 1 98.38 78 ALA B O 1
ATOM 1737 N N . VAL B 1 79 ? -0.84 -16.359 -11.578 1 98.56 79 VAL B N 1
ATOM 1738 C CA . VAL B 1 79 ? -1.035 -17.781 -11.891 1 98.5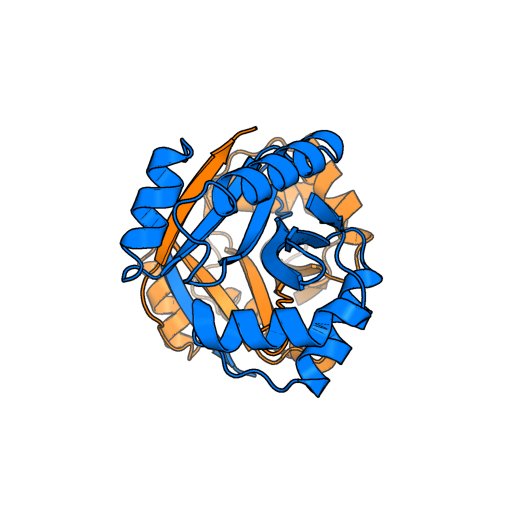6 79 VAL B CA 1
ATOM 1739 C C . VAL B 1 79 ? -0.358 -18.109 -13.219 1 98.56 79 VAL B C 1
ATOM 1741 O O . VAL B 1 79 ? -0.526 -17.375 -14.203 1 98.56 79 VAL B O 1
ATOM 1744 N N . ALA B 1 80 ? 0.408 -19.156 -13.234 1 98.5 80 ALA B N 1
ATOM 1745 C CA . ALA B 1 80 ? 1.085 -19.578 -14.461 1 98.5 80 ALA B CA 1
ATOM 1746 C C . ALA B 1 80 ? 0.099 -19.688 -15.617 1 98.5 80 ALA B C 1
ATOM 1748 O O . ALA B 1 80 ? -1.023 -20.172 -15.445 1 98.5 80 ALA B O 1
ATOM 1749 N N . GLN B 1 81 ? 0.541 -19.297 -16.797 1 97.12 81 GLN B N 1
ATOM 1750 C CA . GLN B 1 81 ? -0.318 -19.141 -17.969 1 97.12 81 GLN B CA 1
ATOM 1751 C C . GLN B 1 81 ? -1.076 -20.438 -18.266 1 97.12 81 GLN B C 1
ATOM 1753 O O . GLN B 1 81 ? -2.285 -20.422 -18.5 1 97.12 81 GLN B O 1
ATOM 1758 N N . ASP B 1 82 ? -0.434 -21.547 -18.188 1 96.88 82 ASP B N 1
ATOM 1759 C CA . ASP B 1 82 ? -1.015 -22.844 -18.531 1 96.88 82 ASP B CA 1
ATOM 1760 C C . ASP B 1 82 ? -2.096 -23.234 -17.531 1 96.88 82 ASP B C 1
ATOM 1762 O O . ASP B 1 82 ? -2.869 -24.172 -17.781 1 96.88 82 ASP B O 1
ATOM 1766 N N . PHE B 1 83 ? -2.189 -22.547 -16.469 1 97.69 83 PHE B N 1
ATOM 1767 C CA . PHE B 1 83 ? -3.105 -22.938 -15.406 1 97.69 83 PHE B CA 1
ATOM 1768 C C . PHE B 1 83 ? -4.164 -21.859 -15.18 1 97.69 83 PHE B C 1
ATOM 1770 O O . PHE B 1 83 ? -4.938 -21.938 -14.227 1 97.69 83 PHE B O 1
ATOM 1777 N N . GLN B 1 84 ? -4.188 -20.844 -15.992 1 96.56 84 GLN B N 1
ATOM 1778 C CA . GLN B 1 84 ? -5.18 -19.766 -15.883 1 96.56 84 GLN B CA 1
ATOM 1779 C C . GLN B 1 84 ? -6.539 -20.234 -16.406 1 96.56 84 GLN B C 1
ATOM 1781 O O . GLN B 1 84 ? -6.629 -21.219 -17.141 1 96.56 84 GLN B O 1
ATOM 1786 N N . GLY B 1 85 ? -7.539 -19.562 -15.945 1 95.75 85 GLY B N 1
ATOM 1787 C CA . GLY B 1 85 ? -8.891 -19.906 -16.391 1 95.75 85 GLY B CA 1
ATOM 1788 C C . GLY B 1 85 ? -9.438 -21.156 -15.727 1 95.75 85 GLY B C 1
ATOM 1789 O O . GLY B 1 85 ? -10.438 -21.703 -16.188 1 95.75 85 GLY B O 1
ATOM 1790 N N . GLN B 1 86 ? -8.758 -21.609 -14.727 1 97.25 86 GLN B N 1
ATOM 1791 C CA . GLN B 1 86 ? -9.148 -22.859 -14.07 1 97.25 86 GLN B CA 1
ATOM 1792 C C . GLN B 1 86 ? -9.602 -22.609 -12.633 1 97.25 86 GLN B C 1
ATOM 1794 O O . GLN B 1 86 ? -9.789 -23.547 -11.859 1 97.25 86 GLN B O 1
ATOM 1799 N N . GLY B 1 87 ? -9.695 -21.344 -12.203 1 97.88 87 GLY B N 1
ATOM 1800 C CA . GLY B 1 87 ? -10.258 -21 -10.906 1 97.88 87 GLY B CA 1
ATOM 1801 C C . GLY B 1 87 ? -9.203 -20.781 -9.844 1 97.88 87 GLY B C 1
ATOM 1802 O O . GLY B 1 87 ? -9.523 -20.422 -8.703 1 97.88 87 GLY B O 1
ATOM 1803 N N . HIS B 1 88 ? -7.922 -20.906 -10.148 1 98.5 88 HIS B N 1
ATOM 1804 C CA . HIS B 1 88 ? -6.852 -20.781 -9.164 1 98.5 88 HIS B CA 1
ATOM 1805 C C . HIS B 1 88 ? -6.758 -19.359 -8.617 1 98.5 88 HIS B C 1
ATOM 1807 O O . HIS B 1 88 ? -6.562 -19.172 -7.418 1 98.5 88 HIS B O 1
ATOM 1813 N N . GLY B 1 89 ? -6.902 -18.391 -9.539 1 98.5 89 GLY B N 1
ATOM 1814 C CA . GLY B 1 89 ? -6.895 -17 -9.094 1 98.5 89 GLY B CA 1
ATOM 1815 C C . GLY B 1 89 ? -8 -16.688 -8.102 1 98.5 89 GLY B C 1
ATOM 1816 O O . GLY B 1 89 ? -7.762 -16.062 -7.07 1 98.5 89 GLY B O 1
ATOM 1817 N N . ARG B 1 90 ? -9.164 -17.188 -8.406 1 98.56 90 ARG B N 1
ATOM 1818 C CA . ARG B 1 90 ? -10.312 -17 -7.52 1 98.56 90 ARG B CA 1
ATOM 1819 C C . ARG B 1 90 ? -10.086 -17.672 -6.172 1 98.56 90 ARG B C 1
ATOM 1821 O O . ARG B 1 90 ? -10.406 -17.109 -5.125 1 98.56 90 ARG B O 1
ATOM 1828 N N . ALA B 1 91 ? -9.562 -18.828 -6.227 1 98.75 91 ALA B N 1
ATOM 1829 C CA . ALA B 1 91 ? -9.312 -19.578 -5 1 98.75 91 ALA B CA 1
ATOM 1830 C C . ALA B 1 91 ? -8.305 -18.859 -4.113 1 98.75 91 ALA B C 1
ATOM 1832 O O . ALA B 1 91 ? -8.477 -18.781 -2.893 1 98.75 91 ALA B O 1
ATOM 1833 N N . LEU B 1 92 ? -7.25 -18.344 -4.684 1 98.88 92 LEU B N 1
ATOM 1834 C CA . LEU B 1 92 ? -6.25 -17.578 -3.947 1 98.88 92 LEU B CA 1
ATOM 1835 C C . LEU B 1 92 ? -6.875 -16.328 -3.309 1 98.88 92 LEU B C 1
ATOM 1837 O O . LEU B 1 92 ? -6.652 -16.062 -2.127 1 98.88 92 LEU B O 1
ATOM 1841 N N . MET B 1 93 ? -7.68 -15.609 -4.082 1 98.88 93 MET B N 1
ATOM 1842 C CA . MET B 1 93 ? -8.32 -14.398 -3.586 1 98.88 93 MET B CA 1
ATOM 1843 C C . MET B 1 93 ? -9.297 -14.719 -2.465 1 98.88 93 MET B C 1
ATOM 1845 O O . MET B 1 93 ? -9.375 -13.984 -1.473 1 98.88 93 MET B O 1
ATOM 1849 N N . GLN B 1 94 ? -10.031 -15.797 -2.59 1 98.75 94 GLN B N 1
ATOM 1850 C CA . GLN B 1 94 ? -10.961 -16.219 -1.543 1 98.75 94 GLN B CA 1
ATOM 1851 C C . GLN B 1 94 ? -10.211 -16.578 -0.262 1 98.75 94 GLN B C 1
ATOM 1853 O O . GLN B 1 94 ? -10.664 -16.266 0.838 1 98.75 94 GLN B O 1
ATOM 1858 N N . ALA B 1 95 ? -9.133 -17.234 -0.417 1 98.81 95 ALA B N 1
ATOM 1859 C CA . ALA B 1 95 ? -8.312 -17.578 0.746 1 98.81 95 ALA B CA 1
ATOM 1860 C C . ALA B 1 95 ? -7.797 -16.312 1.438 1 98.81 95 ALA B C 1
ATOM 1862 O O . ALA B 1 95 ? -7.801 -16.234 2.668 1 98.81 95 ALA B O 1
ATOM 1863 N N . LEU B 1 96 ? -7.336 -15.297 0.664 1 98.75 96 LEU B N 1
ATOM 1864 C CA . LEU B 1 96 ? -6.918 -14.016 1.234 1 98.75 96 LEU B CA 1
ATOM 1865 C C . LEU B 1 96 ? -8.062 -13.367 2.002 1 98.75 96 LEU B C 1
ATOM 1867 O O . LEU B 1 96 ? -7.852 -12.82 3.09 1 98.75 96 LEU B O 1
ATOM 1871 N N . ARG B 1 97 ? -9.195 -13.422 1.405 1 98.56 97 ARG B N 1
ATOM 1872 C CA . ARG B 1 97 ? -10.375 -12.859 2.051 1 98.56 97 ARG B CA 1
ATOM 1873 C C . ARG B 1 97 ? -10.633 -13.523 3.4 1 98.56 97 ARG B C 1
ATOM 1875 O O . ARG B 1 97 ? -10.859 -12.836 4.398 1 98.56 97 ARG B O 1
ATOM 1882 N N . GLU B 1 98 ? -10.641 -14.789 3.441 1 98.56 98 GLU B N 1
ATOM 1883 C CA . GLU B 1 98 ? -10.914 -15.531 4.668 1 98.56 98 GLU B CA 1
ATOM 1884 C C . GLU B 1 98 ? -9.883 -15.211 5.746 1 98.56 98 GLU B C 1
ATOM 1886 O O . GLU B 1 98 ? -10.242 -14.938 6.895 1 98.56 98 GLU B O 1
ATOM 1891 N N . GLU B 1 99 ? -8.648 -15.219 5.367 1 98.06 99 GLU B N 1
ATOM 1892 C CA . GLU B 1 99 ? -7.586 -14.898 6.312 1 98.06 99 GLU B CA 1
ATOM 1893 C C . GLU B 1 99 ? -7.688 -13.445 6.781 1 98.06 99 GLU B C 1
ATOM 1895 O O . GLU B 1 99 ? -7.488 -13.156 7.961 1 98.06 99 GLU B O 1
ATOM 1900 N N . GLY B 1 100 ? -7.902 -12.516 5.824 1 98.12 100 GLY B N 1
ATOM 1901 C CA . GLY B 1 100 ? -8.047 -11.109 6.156 1 98.12 100 GLY B CA 1
ATOM 1902 C C . GLY B 1 100 ? -9.195 -10.836 7.105 1 98.12 100 GLY B C 1
ATOM 1903 O O . GLY B 1 100 ? -9.047 -10.094 8.078 1 98.12 100 GLY B O 1
ATOM 1904 N N . LYS B 1 101 ? -10.289 -11.5 6.812 1 98 101 LYS B N 1
ATOM 1905 C CA . LYS B 1 101 ? -11.453 -11.359 7.676 1 98 101 LYS B CA 1
ATOM 1906 C C . LYS B 1 101 ? -11.156 -11.836 9.094 1 98 101 LYS B C 1
ATOM 1908 O O . LYS B 1 101 ? -11.492 -11.164 10.07 1 98 101 LYS B O 1
ATOM 1913 N N . ALA B 1 102 ? -10.578 -12.953 9.164 1 97.81 102 ALA B N 1
ATOM 1914 C CA . ALA B 1 102 ? -10.227 -13.531 10.461 1 97.81 102 ALA B CA 1
ATOM 1915 C C . ALA B 1 102 ? -9.289 -12.617 11.234 1 97.81 102 ALA B C 1
ATOM 1917 O O . ALA B 1 102 ? -9.312 -12.586 12.461 1 97.81 102 ALA B O 1
ATOM 1918 N N . ALA B 1 103 ? -8.477 -11.859 10.516 1 96.69 103 ALA B N 1
ATOM 1919 C CA . ALA B 1 103 ? -7.496 -10.977 11.133 1 96.69 103 ALA B CA 1
ATOM 1920 C C . ALA B 1 103 ? -8.094 -9.602 11.414 1 96.69 103 ALA B C 1
ATOM 1922 O O . ALA B 1 103 ? -7.414 -8.719 11.945 1 96.69 103 ALA B O 1
ATOM 1923 N N . GLY B 1 104 ? -9.336 -9.344 10.984 1 96.75 104 GLY B N 1
ATOM 1924 C CA . GLY B 1 104 ? -10.031 -8.133 11.367 1 96.75 104 GLY B CA 1
ATOM 1925 C C . GLY B 1 104 ? -10.031 -7.07 10.281 1 96.75 104 GLY B C 1
ATOM 1926 O O . GLY B 1 104 ? -10.484 -5.945 10.508 1 96.75 104 GLY B O 1
ATOM 1927 N N . TYR B 1 105 ? -9.5 -7.371 9.109 1 98 105 TYR B N 1
ATOM 1928 C CA . TYR B 1 105 ? -9.555 -6.43 7.996 1 98 105 TYR B CA 1
ATOM 1929 C C . TYR B 1 105 ? -10.961 -6.328 7.43 1 98 105 TYR B C 1
ATOM 1931 O O . TYR B 1 105 ? -11.781 -7.227 7.625 1 98 105 TYR B O 1
ATOM 1939 N N . THR B 1 106 ? -11.188 -5.227 6.738 1 98.06 106 THR B N 1
ATOM 1940 C CA . THR B 1 106 ? -12.562 -4.977 6.305 1 98.06 106 THR B CA 1
ATOM 1941 C C . THR B 1 106 ? -12.703 -5.199 4.801 1 98.06 106 THR B C 1
ATOM 1943 O O . THR B 1 106 ? -13.805 -5.156 4.262 1 98.06 106 THR B O 1
ATOM 1946 N N . GLY B 1 107 ? -11.617 -5.438 4.082 1 98.5 107 GLY B N 1
ATOM 1947 C CA . GLY B 1 107 ? -11.633 -5.68 2.648 1 98.5 107 GLY B CA 1
ATOM 1948 C C . GLY B 1 107 ? -10.25 -5.719 2.035 1 98.5 107 GLY B C 1
ATOM 1949 O O . GLY B 1 107 ? -9.25 -5.738 2.754 1 98.5 107 GLY B O 1
ATOM 1950 N N . ILE B 1 108 ? -10.242 -5.809 0.767 1 98.81 108 ILE B N 1
ATOM 1951 C CA . ILE B 1 108 ? -9.016 -5.781 -0.019 1 98.81 108 ILE B CA 1
ATOM 1952 C C . ILE B 1 108 ? -9.078 -4.652 -1.044 1 98.81 108 ILE B C 1
ATOM 1954 O O . ILE B 1 108 ? -10.055 -4.543 -1.793 1 98.81 108 ILE B O 1
ATOM 1958 N N . ARG B 1 109 ? -8.07 -3.783 -1.001 1 98.56 109 ARG B N 1
ATOM 1959 C CA . ARG B 1 109 ? -7.898 -2.809 -2.074 1 98.56 109 ARG B CA 1
ATOM 1960 C C . ARG B 1 109 ? -6.879 -3.295 -3.098 1 98.56 109 ARG B C 1
ATOM 1962 O O . ARG B 1 109 ? -5.934 -4.008 -2.75 1 98.56 109 ARG B O 1
ATOM 1969 N N . ILE B 1 110 ? -7.137 -2.945 -4.34 1 98.38 110 ILE B N 1
ATOM 1970 C CA . ILE B 1 110 ? -6.32 -3.383 -5.469 1 98.38 110 ILE B CA 1
ATOM 1971 C C . ILE B 1 110 ? -6.008 -2.193 -6.371 1 98.38 110 ILE B C 1
ATOM 1973 O O . ILE B 1 110 ? -6.914 -1.466 -6.785 1 98.38 110 ILE B O 1
ATOM 1977 N N . ASN B 1 111 ? -4.801 -1.902 -6.566 1 97.25 111 ASN B N 1
ATOM 1978 C CA . ASN B 1 111 ? -4.348 -1.003 -7.621 1 97.25 111 ASN B CA 1
ATOM 1979 C C . ASN B 1 111 ? -3.771 -1.773 -8.805 1 97.25 111 ASN B C 1
ATOM 1981 O O . ASN B 1 111 ? -2.84 -2.564 -8.641 1 97.25 111 ASN B O 1
ATOM 1985 N N . SER B 1 112 ? -4.332 -1.619 -9.922 1 96.62 112 SER B N 1
ATOM 1986 C CA . SER B 1 112 ? -3.951 -2.346 -11.133 1 96.62 112 SER B CA 1
ATOM 1987 C C . SER B 1 112 ? -3.639 -1.389 -12.281 1 96.62 112 SER B C 1
ATOM 1989 O O . SER B 1 112 ? -4.363 -0.415 -12.492 1 96.62 112 SER B O 1
ATOM 1991 N N . GLY B 1 113 ? -2.512 -1.64 -12.953 1 95.12 113 GLY B N 1
ATOM 1992 C CA . GLY B 1 113 ? -2.182 -0.806 -14.102 1 95.12 113 GLY B CA 1
ATOM 1993 C C . GLY B 1 113 ? -3.316 -0.688 -15.102 1 95.12 113 GLY B C 1
ATOM 1994 O O . GLY B 1 113 ? -4.023 -1.663 -15.359 1 95.12 113 GLY B O 1
ATOM 1995 N N . ILE B 1 114 ? -3.445 0.456 -15.719 1 94.19 114 ILE B N 1
ATOM 1996 C CA . ILE B 1 114 ? -4.598 0.773 -16.562 1 94.19 114 ILE B CA 1
ATOM 1997 C C . ILE B 1 114 ? -4.617 -0.149 -17.781 1 94.19 114 ILE B C 1
ATOM 1999 O O . ILE B 1 114 ? -5.672 -0.376 -18.375 1 94.19 114 ILE B O 1
ATOM 2003 N N . SER B 1 115 ? -3.508 -0.735 -18.172 1 93.69 115 SER B N 1
ATOM 2004 C CA . SER B 1 115 ? -3.416 -1.545 -19.375 1 93.69 115 SER B CA 1
ATOM 2005 C C . SER B 1 115 ? -3.738 -3.008 -19.094 1 93.69 115 SER B C 1
ATOM 2007 O O . SER B 1 115 ? -3.809 -3.824 -20.016 1 93.69 115 SER B O 1
ATOM 2009 N N . ARG B 1 116 ? -3.992 -3.357 -17.844 1 94 116 ARG B N 1
ATOM 2010 C CA . ARG B 1 116 ? -4.191 -4.746 -17.453 1 94 116 ARG B CA 1
ATOM 2011 C C . ARG B 1 116 ? -5.664 -5.137 -17.531 1 94 116 ARG B C 1
ATOM 2013 O O . ARG B 1 116 ? -6.273 -5.504 -16.531 1 94 116 ARG B O 1
ATOM 2020 N N . SER B 1 117 ? -6.156 -5.195 -18.766 1 95.44 117 SER B N 1
ATOM 2021 C CA . SER B 1 117 ? -7.582 -5.371 -19.016 1 95.44 117 SER B CA 1
ATOM 2022 C C . SER B 1 117 ? -8.07 -6.727 -18.5 1 95.44 117 SER B C 1
ATOM 2024 O O . SER B 1 117 ? -9.164 -6.832 -17.953 1 95.44 117 SER B O 1
ATOM 2026 N N . ALA B 1 118 ? -7.277 -7.754 -18.703 1 94.81 118 ALA B N 1
ATOM 2027 C CA . ALA B 1 118 ? -7.672 -9.086 -18.25 1 94.81 118 ALA B CA 1
ATOM 2028 C C . ALA B 1 118 ? -7.809 -9.125 -16.719 1 94.81 118 ALA B C 1
ATOM 2030 O O . ALA B 1 118 ? -8.734 -9.734 -16.188 1 94.81 118 ALA B O 1
ATOM 2031 N N . ALA B 1 119 ? -6.879 -8.5 -16 1 96 119 ALA B N 1
ATOM 2032 C CA . ALA B 1 119 ? -6.953 -8.414 -14.547 1 96 119 ALA B CA 1
ATOM 2033 C C . ALA B 1 119 ? -8.211 -7.672 -14.102 1 96 119 ALA B C 1
ATOM 2035 O O . ALA B 1 119 ? -8.883 -8.086 -13.156 1 96 119 ALA B O 1
ATOM 2036 N N . HIS B 1 120 ? -8.547 -6.566 -14.82 1 97.81 120 HIS B N 1
ATOM 2037 C CA . HIS B 1 120 ? -9.727 -5.777 -14.484 1 97.81 120 HIS B CA 1
ATOM 2038 C C . HIS B 1 120 ? -10.992 -6.613 -14.594 1 97.81 120 HIS B C 1
ATOM 2040 O O . HIS B 1 120 ? -11.844 -6.586 -13.703 1 97.81 120 HIS B O 1
ATOM 2046 N N . GLU B 1 121 ? -11.086 -7.336 -15.688 1 97.19 121 GLU B N 1
ATOM 2047 C CA . GLU B 1 121 ? -12.242 -8.211 -15.875 1 97.19 121 GLU B CA 1
ATOM 2048 C C . GLU B 1 121 ? -12.312 -9.266 -14.781 1 97.19 121 GLU B C 1
ATOM 2050 O O . GLU B 1 121 ? -13.398 -9.562 -14.266 1 97.19 121 GLU B O 1
ATOM 2055 N N . PHE B 1 122 ? -11.211 -9.805 -14.453 1 98 122 PHE B N 1
ATOM 2056 C CA . PHE B 1 122 ? -11.133 -10.789 -13.375 1 98 122 PHE B CA 1
ATOM 2057 C C . PHE B 1 122 ? -11.68 -10.211 -12.078 1 98 122 PHE B C 1
ATOM 2059 O O . PHE B 1 122 ? -12.508 -10.836 -11.414 1 98 122 PHE B O 1
ATOM 2066 N N . TYR B 1 123 ? -11.25 -8.992 -11.672 1 98.38 123 TYR B N 1
ATOM 2067 C CA . TYR B 1 123 ? -11.688 -8.375 -10.43 1 98.38 123 TYR B CA 1
ATOM 2068 C C . TYR B 1 123 ? -13.172 -8.039 -10.469 1 98.38 123 TYR B C 1
ATOM 2070 O O . TYR B 1 123 ? -13.867 -8.172 -9.461 1 98.38 123 TYR B O 1
ATOM 2078 N N . ARG B 1 124 ? -13.648 -7.633 -11.641 1 97.38 124 ARG B N 1
ATOM 2079 C CA . ARG B 1 124 ? -15.078 -7.387 -11.797 1 97.38 124 ARG B CA 1
ATOM 2080 C C . ARG B 1 124 ? -15.883 -8.664 -11.57 1 97.38 124 ARG B C 1
ATOM 2082 O O . ARG B 1 124 ? -16.875 -8.656 -10.859 1 97.38 124 ARG B O 1
ATOM 2089 N N . CYS B 1 125 ? -15.383 -9.734 -12.141 1 97.31 125 CYS B N 1
ATOM 2090 C CA . CYS B 1 125 ? -16.062 -11.016 -12.016 1 97.31 125 CYS B CA 1
ATOM 2091 C C . CYS B 1 125 ? -16.016 -11.516 -10.578 1 97.31 125 CYS B C 1
ATOM 2093 O O . CYS B 1 125 ? -16.938 -12.195 -10.125 1 97.31 125 CYS B O 1
ATOM 2095 N N . LEU B 1 126 ? -15 -11.211 -9.875 1 97.31 126 LEU B N 1
ATOM 2096 C CA . LEU B 1 126 ? -14.859 -11.57 -8.469 1 97.31 126 LEU B CA 1
ATOM 2097 C C . LEU B 1 126 ? -15.867 -10.828 -7.609 1 97.31 126 LEU B C 1
ATOM 2099 O O . LEU B 1 126 ? -16.141 -11.219 -6.473 1 97.31 126 LEU B O 1
ATOM 2103 N N . GLY B 1 127 ? -16.375 -9.68 -8.125 1 97.56 127 GLY B N 1
ATOM 2104 C CA . GLY B 1 127 ? -17.359 -8.891 -7.402 1 97.56 127 GLY B CA 1
ATOM 2105 C C . GLY B 1 127 ? -16.781 -7.629 -6.793 1 97.56 127 GLY B C 1
ATOM 2106 O O . GLY B 1 127 ? -17.406 -7 -5.938 1 97.56 127 GLY B O 1
ATOM 2107 N N . CYS B 1 128 ? -15.594 -7.289 -7.23 1 98.25 128 CYS B N 1
ATOM 2108 C CA . CYS B 1 128 ? -14.992 -6.055 -6.746 1 98.25 128 CYS B CA 1
ATOM 2109 C C . CYS B 1 128 ? -15.688 -4.836 -7.344 1 98.25 128 CYS B C 1
ATOM 2111 O O . CYS B 1 128 ? -16.109 -4.863 -8.5 1 98.25 128 CYS B O 1
ATOM 2113 N N . SER B 1 129 ? -15.766 -3.816 -6.547 1 97.88 129 SER B N 1
ATOM 2114 C CA . SER B 1 129 ? -16.234 -2.539 -7.078 1 97.88 129 SER B CA 1
ATOM 2115 C C . SER B 1 129 ? -15.07 -1.724 -7.645 1 97.88 129 SER B C 1
ATOM 2117 O O . SER B 1 129 ? -13.961 -1.752 -7.109 1 97.88 129 SER B O 1
ATOM 2119 N N . GLU B 1 130 ? -15.367 -1.039 -8.703 1 96.06 130 GLU B N 1
ATOM 2120 C CA . GLU B 1 130 ? -14.398 -0.097 -9.258 1 96.06 130 GLU B CA 1
ATOM 2121 C C . GLU B 1 130 ? -14.508 1.269 -8.586 1 96.06 130 GLU B C 1
ATOM 2123 O O . GLU B 1 130 ? -15.617 1.757 -8.336 1 96.06 130 GLU B O 1
ATOM 2128 N N . LYS B 1 131 ? -13.383 1.775 -8.242 1 94.44 131 LYS B N 1
ATOM 2129 C CA . LYS B 1 131 ? -13.32 3.119 -7.68 1 94.44 131 LYS B CA 1
ATOM 2130 C C . LYS B 1 131 ? -12.641 4.094 -8.633 1 94.44 131 LYS B C 1
ATOM 2132 O O . LYS B 1 131 ? -12.227 3.707 -9.734 1 94.44 131 LYS B O 1
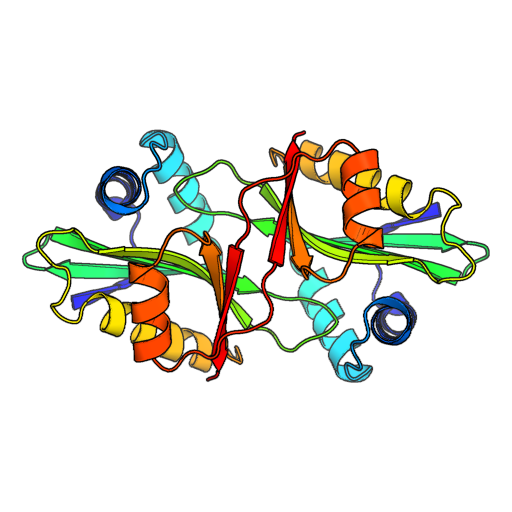ATOM 2137 N N . ALA B 1 132 ? -12.617 5.344 -8.234 1 91.81 132 ALA B N 1
ATOM 2138 C CA . ALA B 1 132 ? -12.031 6.363 -9.094 1 91.81 132 ALA B CA 1
ATOM 2139 C C . ALA B 1 132 ? -10.578 6.031 -9.422 1 91.81 132 ALA B C 1
ATOM 2141 O O . ALA B 1 132 ? -9.836 5.547 -8.562 1 91.81 132 ALA B O 1
ATOM 2142 N N . ASP B 1 133 ? -10.227 6.305 -10.633 1 94.31 133 ASP B N 1
ATOM 2143 C CA . ASP B 1 133 ? -8.852 6.062 -11.078 1 94.31 133 ASP B CA 1
ATOM 2144 C C . ASP B 1 133 ? -7.855 6.871 -10.25 1 94.31 133 ASP B C 1
ATOM 2146 O O . ASP B 1 133 ? -8.227 7.871 -9.625 1 94.31 133 ASP B O 1
ATOM 2150 N N . GLN B 1 134 ? -6.645 6.398 -10.297 1 96.12 134 GLN B N 1
ATOM 2151 C CA . GLN B 1 134 ? -5.562 7.078 -9.586 1 96.12 134 GLN B CA 1
ATOM 2152 C C . GLN B 1 134 ? -4.402 7.391 -10.523 1 96.12 134 GLN B C 1
ATOM 2154 O O . GLN B 1 134 ? -4.254 6.758 -11.57 1 96.12 134 GLN B O 1
ATOM 2159 N N . LYS B 1 135 ? -3.684 8.422 -10.227 1 96.81 135 LYS B N 1
ATOM 2160 C CA . LYS B 1 135 ? -2.385 8.719 -10.828 1 96.81 135 LYS B CA 1
ATOM 2161 C C . LYS B 1 135 ? -1.247 8.242 -9.93 1 96.81 135 LYS B C 1
ATOM 2163 O O . LYS B 1 135 ? -1.303 8.398 -8.703 1 96.81 135 LYS B O 1
ATOM 2168 N N . ARG B 1 136 ? -0.26 7.648 -10.57 1 97.62 136 ARG B N 1
ATOM 2169 C CA . ARG B 1 136 ? 0.868 7.133 -9.797 1 97.62 136 ARG B CA 1
ATOM 2170 C C . ARG B 1 136 ? 2.086 8.039 -9.938 1 97.62 136 ARG B C 1
ATOM 2172 O O . ARG B 1 136 ? 2.393 8.508 -11.039 1 97.62 136 ARG B O 1
ATOM 2179 N N . PHE B 1 137 ? 2.777 8.336 -8.805 1 98.31 137 PHE B N 1
ATOM 2180 C CA . PHE B 1 137 ? 4.031 9.078 -8.766 1 98.31 137 PHE B CA 1
ATOM 2181 C C . PHE B 1 137 ? 5.117 8.273 -8.062 1 98.31 137 PHE B C 1
ATOM 2183 O O . PHE B 1 137 ? 4.816 7.402 -7.242 1 98.31 137 PHE B O 1
ATOM 2190 N N . TYR B 1 138 ? 6.297 8.508 -8.398 1 98.19 138 TYR B N 1
ATOM 2191 C CA . TYR B 1 138 ? 7.469 7.871 -7.801 1 98.19 138 TYR B CA 1
ATOM 2192 C C . TYR B 1 138 ? 8.555 8.906 -7.508 1 98.19 138 TYR B C 1
ATOM 2194 O O . TYR B 1 138 ? 8.891 9.719 -8.367 1 98.19 138 TYR B O 1
ATOM 2202 N N . TRP B 1 139 ? 9.008 8.953 -6.32 1 98.44 139 TRP B N 1
ATOM 2203 C CA . TRP B 1 139 ? 10.109 9.797 -5.887 1 98.44 139 TRP B CA 1
ATOM 2204 C C . TRP B 1 139 ? 11.289 8.961 -5.422 1 98.44 139 TRP B C 1
ATOM 2206 O O . TRP B 1 139 ? 11.32 8.492 -4.277 1 98.44 139 TRP B O 1
ATOM 2216 N N . GLY B 1 140 ? 12.25 8.766 -6.285 1 96.94 140 GLY B N 1
ATOM 2217 C CA . GLY B 1 140 ? 13.43 7.969 -5.973 1 96.94 140 GLY B CA 1
ATOM 2218 C C . GLY B 1 140 ? 14.375 8.656 -5.008 1 96.94 140 GLY B C 1
ATOM 2219 O O . GLY B 1 140 ? 14.484 9.883 -5.004 1 96.94 140 GLY B O 1
ATOM 2220 N N . PHE B 1 141 ? 14.922 7.828 -4.195 1 95.94 141 PHE B N 1
ATOM 2221 C CA . PHE B 1 141 ? 15.938 8.359 -3.291 1 95.94 141 PHE B CA 1
ATOM 2222 C C . PHE B 1 141 ? 17.297 8.438 -3.984 1 95.94 141 PHE B C 1
ATOM 2224 O O . PHE B 1 141 ? 17.594 7.613 -4.844 1 95.94 141 PHE B O 1
#

Radius of gyration: 19.1 Å; Cα contacts (8 Å, |Δi|>4): 556; chains: 2; bounding box: 36×60×41 Å

Nearest PDB structures (foldseek):
  2b3v-assembly1_A  TM=8.337E-01  e=1.913E-08  Homo sapiens
  3bj8-assembly2_C  TM=8.023E-01  e=9.496E-09  Mus musculus
  6yug-assembly1_B  TM=7.683E-01  e=9.496E-09  Cryptosporidium parvum Iowa II
  2q4v-assembly1_A  TM=8.511E-01  e=1.466E-07  Homo sapiens
  7mx2-assembly1_A  TM=8.039E-01  e=1.434E-05  Homo sapiens